Protein AF-A0A9E4KNY8-F1 (afdb_monomer_lite)

Radius of gyration: 31.66 Å; chains: 1; bounding box: 71×68×97 Å

pLDDT: mean 75.18, std 31.42, range [22.11, 98.94]

Foldseek 3Di:
DDFDPVVLVVLLVVLQVLQQDPVRAHQFAFLDVSLLVSVVVLVVLLVVLVFDWAFAQLLKIKTKDAAPDPPAQAEEWAFASHAARRHHSFARVVRLSVLSRVSNVCVVVVHHHNHMYIRIHFTQQVCRFWDDHRLRVCVQVVNDDSVVQQQTAGPVGDGSSVSCVVSVRSGHDDDHPVSHPYYDGDGDPVDCVCVVVVHPDDDDPDDDDDDDDDDDQDWDDDDPPPQDPVRGRDSVVVVVVVVVPPVVVVVPPPDPDDDDPDPDPDPPDDDDDDDDDDDDDDDDDDDDDDDDDDDDDDDDDDDDDDDDDDDDDDDDDPPPPPPPPPDDDDDDDDDDDDDDDDDDDDDDDDDDDDDD

Structure (mmCIF, N/CA/C/O backbone):
data_AF-A0A9E4KNY8-F1
#
_entry.id   AF-A0A9E4KNY8-F1
#
loop_
_atom_site.group_PDB
_atom_site.id
_atom_site.type_symbol
_atom_site.label_atom_id
_atom_site.label_alt_id
_atom_site.label_comp_id
_atom_site.label_asym_id
_atom_site.label_entity_id
_atom_site.label_seq_id
_atom_site.pdbx_PDB_ins_code
_atom_site.Cartn_x
_atom_site.Cartn_y
_atom_site.Cartn_z
_atom_site.occupancy
_atom_site.B_iso_or_equiv
_atom_site.auth_seq_id
_atom_site.auth_comp_id
_atom_site.auth_asym_id
_atom_site.auth_atom_id
_atom_site.pdbx_PDB_model_num
ATOM 1 N N . MET A 1 1 ? -8.688 10.749 23.688 1.00 86.19 1 MET A N 1
ATOM 2 C CA . MET A 1 1 ? -8.253 9.388 23.295 1.00 86.19 1 MET A CA 1
ATOM 3 C C . MET A 1 1 ? -6.900 9.491 22.598 1.00 86.19 1 MET A C 1
ATOM 5 O O . MET A 1 1 ? -6.717 10.451 21.862 1.00 86.19 1 MET A O 1
ATOM 9 N N . LYS A 1 2 ? -5.950 8.586 22.867 1.00 95.25 2 LYS A N 1
ATOM 10 C CA . LYS A 1 2 ? -4.606 8.562 22.253 1.00 95.25 2 LYS A CA 1
ATOM 11 C C . LYS A 1 2 ? -4.248 7.125 21.866 1.00 95.25 2 LYS A C 1
ATOM 13 O O . LYS A 1 2 ? -4.678 6.213 22.568 1.00 95.25 2 LYS A O 1
ATOM 18 N N . ILE A 1 3 ? -3.480 6.945 20.797 1.00 97.75 3 ILE A N 1
ATOM 19 C CA . ILE A 1 3 ? -2.989 5.621 20.385 1.00 97.75 3 ILE A CA 1
ATOM 20 C C . ILE A 1 3 ? -1.938 5.065 21.352 1.00 97.75 3 ILE A C 1
ATOM 22 O O . ILE A 1 3 ? -1.349 5.835 22.118 1.00 97.75 3 ILE A O 1
ATOM 26 N N . ASP A 1 4 ? -1.672 3.760 21.280 1.00 98.50 4 ASP A N 1
ATOM 27 C CA . ASP A 1 4 ? -0.450 3.175 21.831 1.00 98.50 4 ASP A CA 1
ATOM 28 C C . ASP A 1 4 ? 0.683 3.289 20.796 1.00 98.50 4 ASP A C 1
ATOM 30 O O . ASP A 1 4 ? 0.760 2.547 19.814 1.00 98.50 4 ASP A O 1
ATOM 34 N N . GLY A 1 5 ? 1.562 4.273 21.002 1.00 98.38 5 GLY A N 1
ATOM 35 C CA . GLY A 1 5 ? 2.676 4.534 20.091 1.00 98.38 5 GLY A CA 1
ATOM 36 C C . GLY A 1 5 ? 3.743 3.438 20.092 1.00 98.38 5 GLY A C 1
ATOM 37 O O . GLY A 1 5 ? 4.359 3.205 19.053 1.00 98.38 5 GLY A O 1
ATOM 38 N N . ALA A 1 6 ? 3.946 2.747 21.218 1.00 98.69 6 ALA A N 1
ATOM 39 C CA . ALA A 1 6 ? 4.933 1.675 21.314 1.00 98.69 6 ALA A CA 1
ATOM 40 C C . ALA A 1 6 ? 4.454 0.445 20.537 1.00 98.69 6 ALA A C 1
ATOM 42 O O . ALA A 1 6 ? 5.183 -0.073 19.695 1.00 98.69 6 ALA A O 1
ATOM 43 N N . ARG A 1 7 ? 3.183 0.058 20.707 1.00 98.75 7 ARG A N 1
ATOM 44 C CA . ARG A 1 7 ? 2.583 -1.058 19.960 1.00 98.75 7 ARG A CA 1
ATOM 45 C C . ARG A 1 7 ? 2.577 -0.824 18.448 1.00 98.75 7 ARG A C 1
ATOM 47 O O . ARG A 1 7 ? 2.833 -1.758 17.679 1.00 98.75 7 ARG A O 1
ATOM 54 N N . LEU A 1 8 ? 2.302 0.406 18.006 1.00 98.88 8 LEU A N 1
ATOM 55 C CA . LEU A 1 8 ? 2.395 0.770 16.590 1.00 98.88 8 LEU A CA 1
ATOM 56 C C . LEU A 1 8 ? 3.830 0.648 16.075 1.00 98.88 8 LEU A C 1
ATOM 58 O O . LEU A 1 8 ? 4.055 0.047 15.024 1.00 98.88 8 LEU A O 1
ATOM 62 N N . TRP A 1 9 ? 4.795 1.189 16.819 1.00 98.81 9 TRP A N 1
ATOM 63 C CA . TRP A 1 9 ? 6.208 1.106 16.465 1.00 98.81 9 TRP A CA 1
ATOM 64 C C . TRP A 1 9 ? 6.682 -0.346 16.353 1.00 98.81 9 TRP A C 1
ATOM 66 O O . TRP A 1 9 ? 7.260 -0.727 15.336 1.00 98.81 9 TRP A O 1
ATOM 76 N N . ASP A 1 10 ? 6.359 -1.186 17.332 1.00 98.81 10 ASP A N 1
ATOM 77 C CA . ASP A 1 10 ? 6.729 -2.601 17.324 1.00 98.81 10 ASP A CA 1
ATOM 78 C C . ASP A 1 10 ? 6.098 -3.346 16.143 1.00 98.81 10 ASP A C 1
ATOM 80 O O . ASP A 1 10 ? 6.768 -4.137 15.474 1.00 98.81 10 ASP A O 1
ATOM 84 N N . SER A 1 11 ? 4.836 -3.039 15.821 1.00 98.81 11 SER A N 1
ATOM 85 C CA . SER A 1 11 ? 4.155 -3.595 14.644 1.00 98.81 11 SER A CA 1
ATOM 86 C C . SER A 1 11 ? 4.870 -3.195 13.345 1.00 98.81 11 SER A C 1
ATOM 88 O O . SER A 1 11 ? 5.072 -4.041 12.473 1.00 98.81 11 SER A O 1
ATOM 90 N N . LEU A 1 12 ? 5.308 -1.934 13.221 1.00 98.81 12 LEU A N 1
ATOM 91 C CA . LEU A 1 12 ? 6.068 -1.443 12.063 1.00 98.81 12 LEU A CA 1
ATOM 92 C C . LEU A 1 12 ? 7.414 -2.148 11.926 1.00 98.81 12 LEU A C 1
ATOM 94 O O . LEU A 1 12 ? 7.759 -2.617 10.842 1.00 98.81 12 LEU A O 1
ATOM 98 N N . ILE A 1 13 ? 8.169 -2.260 13.019 1.00 98.62 13 ILE A N 1
ATOM 99 C CA . ILE A 1 13 ? 9.475 -2.920 13.000 1.00 98.62 13 ILE A CA 1
ATOM 100 C C . ILE A 1 13 ? 9.327 -4.412 12.695 1.00 98.62 13 ILE A C 1
ATOM 102 O O . ILE A 1 13 ? 10.104 -4.945 11.903 1.00 98.62 13 ILE A O 1
ATOM 106 N N . ARG A 1 14 ? 8.307 -5.080 13.245 1.00 98.69 14 ARG A N 1
ATOM 107 C CA . ARG A 1 14 ? 8.019 -6.484 12.938 1.00 98.69 14 ARG A CA 1
ATOM 108 C C . ARG A 1 14 ? 7.630 -6.676 11.474 1.00 98.69 14 ARG A C 1
ATOM 110 O O . ARG A 1 14 ? 8.152 -7.580 10.830 1.00 98.69 14 ARG A O 1
ATOM 117 N N . MET A 1 15 ? 6.786 -5.805 10.926 1.00 98.81 15 MET A N 1
ATOM 118 C CA . MET A 1 15 ? 6.427 -5.825 9.505 1.00 98.81 15 MET A CA 1
ATOM 119 C C . MET A 1 15 ? 7.639 -5.557 8.598 1.00 98.81 15 MET A C 1
ATOM 121 O O . MET A 1 15 ? 7.773 -6.160 7.535 1.00 98.81 15 MET A O 1
ATOM 125 N N . ALA A 1 16 ? 8.559 -4.685 9.016 1.00 98.44 16 ALA A N 1
ATOM 126 C CA . ALA A 1 16 ? 9.768 -4.358 8.261 1.00 98.44 16 ALA A CA 1
ATOM 127 C C . ALA A 1 16 ? 10.794 -5.505 8.195 1.00 98.44 16 ALA A C 1
ATOM 129 O O . ALA A 1 16 ? 11.690 -5.466 7.354 1.00 98.44 16 ALA A O 1
ATOM 130 N N . GLN A 1 17 ? 10.682 -6.529 9.050 1.00 98.56 17 GLN A N 1
ATOM 131 C CA . GLN A 1 17 ? 11.533 -7.723 8.964 1.00 98.56 17 GLN A CA 1
ATOM 132 C C . GLN A 1 17 ? 11.231 -8.550 7.705 1.00 98.56 17 GLN A C 1
ATOM 134 O O . GLN A 1 17 ? 12.127 -9.200 7.166 1.00 98.56 17 GLN A O 1
ATOM 139 N N . LEU A 1 18 ? 9.996 -8.486 7.202 1.00 98.31 18 LEU A N 1
ATOM 140 C CA . LEU A 1 18 ? 9.561 -9.196 6.002 1.00 98.31 18 LEU A CA 1
ATOM 141 C C . LEU A 1 18 ? 10.046 -8.453 4.756 1.00 98.31 18 LEU A C 1
ATOM 143 O O . LEU A 1 18 ? 9.435 -7.477 4.317 1.00 98.31 18 LEU A O 1
ATOM 147 N N . GLY A 1 19 ? 11.172 -8.912 4.211 1.00 97.75 19 GLY A N 1
ATOM 148 C CA . GLY A 1 19 ? 11.883 -8.261 3.109 1.00 97.75 19 GLY A CA 1
ATOM 149 C C . GLY A 1 19 ? 12.992 -7.313 3.559 1.00 97.75 19 GLY A C 1
ATOM 150 O O . GLY A 1 19 ? 13.429 -6.485 2.764 1.00 97.75 19 GLY A O 1
ATOM 151 N N . ALA A 1 20 ? 13.460 -7.412 4.808 1.00 98.00 20 ALA A N 1
ATOM 152 C CA . ALA A 1 20 ? 14.582 -6.613 5.290 1.00 98.00 20 ALA A CA 1
ATOM 153 C C . ALA A 1 20 ? 15.826 -6.765 4.394 1.00 98.00 20 ALA A C 1
ATOM 155 O O . ALA A 1 20 ? 16.212 -7.864 3.997 1.00 98.00 20 ALA A O 1
ATOM 156 N N . THR A 1 21 ? 16.474 -5.641 4.104 1.00 97.56 21 THR A N 1
ATOM 157 C CA . THR A 1 21 ? 17.703 -5.577 3.300 1.00 97.56 21 THR A CA 1
ATOM 158 C C . THR A 1 21 ? 18.911 -5.251 4.175 1.00 97.56 21 THR A C 1
ATOM 160 O O . THR A 1 21 ? 18.775 -4.631 5.231 1.00 97.56 21 THR A O 1
ATOM 163 N N . GLU A 1 22 ? 20.120 -5.577 3.709 1.00 95.31 22 GLU A N 1
ATOM 164 C CA . GLU A 1 22 ? 21.379 -5.274 4.418 1.00 95.31 22 GLU A CA 1
ATOM 165 C C . GLU A 1 22 ? 21.563 -3.778 4.724 1.00 95.31 22 GLU A C 1
ATOM 167 O O . GLU A 1 22 ? 22.201 -3.409 5.705 1.00 95.31 22 GLU A O 1
ATOM 172 N N . ARG A 1 23 ? 20.975 -2.896 3.904 1.00 94.31 23 ARG A N 1
ATOM 173 C CA . ARG A 1 23 ? 21.027 -1.436 4.089 1.00 94.31 23 ARG A CA 1
ATOM 174 C C . ARG A 1 23 ? 19.944 -0.903 5.033 1.00 94.31 23 ARG A C 1
ATOM 176 O O . ARG A 1 23 ? 19.773 0.306 5.145 1.00 94.31 23 ARG A O 1
ATOM 183 N N . GLY A 1 24 ? 19.189 -1.786 5.686 1.00 94.38 24 GLY A N 1
ATOM 184 C CA . GLY A 1 24 ? 18.133 -1.422 6.627 1.00 94.38 24 GLY A CA 1
ATOM 185 C C . GLY A 1 24 ? 16.828 -0.940 5.981 1.00 94.38 24 GLY A C 1
ATOM 186 O O . GLY A 1 24 ? 15.984 -0.395 6.696 1.00 94.38 24 GLY A O 1
ATOM 187 N N . GLY A 1 25 ? 16.659 -1.118 4.668 1.00 97.25 25 GLY A N 1
ATOM 188 C CA . GLY A 1 25 ? 15.393 -0.914 3.950 1.00 97.25 25 GLY A CA 1
ATOM 189 C C . GLY A 1 25 ? 14.574 -2.200 3.827 1.00 97.25 25 GLY A C 1
ATOM 190 O O . GLY A 1 25 ? 14.932 -3.218 4.426 1.00 97.25 25 GLY A O 1
ATOM 191 N N . VAL A 1 26 ? 13.527 -2.163 3.006 1.00 98.56 26 VAL A N 1
ATOM 192 C CA . VAL A 1 26 ? 12.623 -3.286 2.731 1.00 98.56 26 VAL A CA 1
ATOM 193 C C . VAL A 1 26 ? 12.484 -3.483 1.217 1.00 98.56 26 VAL A C 1
ATOM 195 O O . VAL A 1 26 ? 12.248 -2.531 0.479 1.00 98.56 26 VAL A O 1
ATOM 198 N N . ASN A 1 27 ? 12.639 -4.724 0.758 1.00 98.38 27 ASN A N 1
ATOM 199 C CA . ASN A 1 27 ? 12.333 -5.173 -0.596 1.00 98.38 27 ASN A CA 1
ATOM 200 C C . ASN A 1 27 ? 11.245 -6.244 -0.513 1.00 98.38 27 ASN A C 1
ATOM 202 O O . ASN A 1 27 ? 11.523 -7.437 -0.381 1.00 98.38 27 ASN A O 1
ATOM 206 N N . ARG A 1 28 ? 9.998 -5.788 -0.561 1.00 98.50 28 ARG A N 1
ATOM 207 C CA . ARG A 1 28 ? 8.800 -6.618 -0.515 1.00 98.50 28 ARG A CA 1
ATOM 208 C C . ARG A 1 28 ? 7.877 -6.218 -1.658 1.00 98.50 28 ARG A C 1
ATOM 210 O O . ARG A 1 28 ? 6.814 -5.636 -1.469 1.00 98.50 28 ARG A O 1
ATOM 217 N N . GLN A 1 29 ? 8.326 -6.500 -2.874 1.00 98.50 29 GLN A N 1
ATOM 218 C CA . GLN A 1 29 ? 7.549 -6.212 -4.076 1.00 98.50 29 GLN A CA 1
ATOM 219 C C . GLN A 1 29 ? 6.230 -6.983 -4.070 1.00 98.50 29 GLN A C 1
ATOM 221 O O . GLN A 1 29 ? 6.161 -8.115 -3.579 1.00 98.50 29 GLN A O 1
ATOM 226 N N . THR A 1 30 ? 5.205 -6.380 -4.667 1.00 98.69 30 THR A N 1
ATOM 227 C CA . THR A 1 30 ? 3.853 -6.939 -4.689 1.00 98.69 30 THR A CA 1
ATOM 228 C C . THR A 1 30 ? 3.821 -8.392 -5.184 1.00 98.69 30 THR A C 1
ATOM 230 O O . THR A 1 30 ? 4.563 -8.794 -6.091 1.00 98.69 30 THR A O 1
ATOM 233 N N . LEU A 1 31 ? 2.950 -9.196 -4.582 1.00 98.69 31 LEU A N 1
ATOM 234 C CA . LEU A 1 31 ? 2.648 -10.585 -4.936 1.00 98.69 31 LEU A CA 1
ATOM 235 C C . LEU A 1 31 ? 3.848 -11.550 -4.908 1.00 98.69 31 LEU A C 1
ATOM 237 O O . LEU A 1 31 ? 3.818 -12.635 -5.498 1.00 98.69 31 LEU A O 1
ATOM 241 N N . THR A 1 32 ? 4.946 -11.153 -4.269 1.00 98.75 32 THR A N 1
ATOM 242 C CA . THR A 1 32 ? 6.028 -12.074 -3.904 1.00 98.75 32 THR A CA 1
ATOM 243 C C . THR A 1 32 ? 5.624 -12.878 -2.667 1.00 98.75 32 THR A C 1
ATOM 245 O O . THR A 1 32 ? 4.636 -12.561 -2.006 1.00 98.75 32 THR A O 1
ATOM 248 N N . ASP A 1 33 ? 6.388 -13.914 -2.322 1.00 98.81 33 ASP A N 1
ATOM 249 C CA . ASP A 1 33 ? 6.136 -14.668 -1.084 1.00 98.81 33 ASP A CA 1
ATOM 250 C C . ASP A 1 33 ? 6.327 -13.800 0.168 1.00 98.81 33 ASP A C 1
ATOM 252 O O . ASP A 1 33 ? 5.581 -13.937 1.128 1.00 98.81 33 ASP A O 1
ATOM 256 N N . LEU A 1 34 ? 7.229 -12.816 0.117 1.00 98.69 34 LEU A N 1
ATOM 257 C CA . LEU A 1 34 ? 7.392 -11.839 1.195 1.00 98.69 34 LEU A CA 1
ATOM 258 C C . LEU A 1 34 ? 6.169 -10.919 1.338 1.00 98.69 34 LEU A C 1
ATOM 260 O O . LEU A 1 34 ? 5.787 -10.589 2.458 1.00 98.69 34 LEU A O 1
ATOM 264 N N . ASP A 1 35 ? 5.545 -10.501 0.228 1.00 98.88 35 ASP A N 1
ATOM 265 C CA . ASP A 1 35 ? 4.279 -9.749 0.274 1.00 98.88 35 ASP A CA 1
ATOM 266 C C . ASP A 1 35 ? 3.158 -10.620 0.853 1.00 98.88 35 ASP A C 1
ATOM 268 O O . ASP A 1 35 ? 2.425 -10.183 1.737 1.00 98.88 35 ASP A O 1
ATOM 272 N N . ARG A 1 36 ? 3.080 -11.892 0.445 1.00 98.88 36 ARG A N 1
ATOM 273 C CA . ARG A 1 36 ? 2.150 -12.858 1.041 1.00 98.88 36 ARG A CA 1
ATOM 274 C C . ARG A 1 36 ? 2.332 -12.960 2.559 1.00 98.88 36 ARG A C 1
ATOM 276 O O . ARG A 1 36 ? 1.357 -12.801 3.283 1.00 98.88 36 ARG A O 1
ATOM 283 N N . GLU A 1 37 ? 3.554 -13.174 3.042 1.00 98.88 37 GLU A N 1
ATOM 284 C CA . GLU A 1 37 ? 3.841 -13.270 4.480 1.00 98.88 37 GLU A CA 1
ATOM 285 C C . GLU A 1 37 ? 3.429 -11.999 5.240 1.00 98.88 37 GLU A C 1
ATOM 287 O O . GLU A 1 37 ? 2.874 -12.079 6.338 1.00 98.88 37 GLU A O 1
ATOM 292 N N . ALA A 1 38 ? 3.643 -10.817 4.652 1.00 98.88 38 ALA A N 1
ATOM 293 C CA . ALA A 1 38 ? 3.225 -9.547 5.246 1.00 98.88 38 ALA A CA 1
ATOM 294 C C . ALA A 1 38 ? 1.704 -9.399 5.307 1.00 98.88 38 ALA A C 1
ATOM 296 O O . ALA A 1 38 ? 1.161 -8.941 6.315 1.00 98.88 38 ALA A O 1
ATOM 297 N N . ARG A 1 39 ? 1.002 -9.816 4.254 1.00 98.94 39 ARG A N 1
ATOM 298 C CA . ARG A 1 39 ? -0.462 -9.830 4.218 1.00 98.94 39 ARG A CA 1
ATOM 299 C C . ARG A 1 39 ? -1.043 -10.826 5.216 1.00 98.94 39 ARG A C 1
ATOM 301 O O . ARG A 1 39 ? -2.023 -10.494 5.881 1.00 98.94 39 ARG A O 1
ATOM 308 N N . ASP A 1 40 ? -0.444 -12.009 5.342 1.00 98.94 40 ASP A N 1
ATOM 309 C CA . ASP A 1 40 ? -0.848 -13.043 6.298 1.00 98.94 40 ASP A CA 1
ATOM 310 C C . ASP A 1 40 ? -0.688 -12.524 7.737 1.00 98.94 40 ASP A C 1
ATOM 312 O O . ASP A 1 40 ? -1.617 -12.627 8.543 1.00 98.94 40 ASP A O 1
ATOM 316 N N . LEU A 1 41 ? 0.445 -11.876 8.036 1.00 98.94 41 LEU A N 1
ATOM 317 C CA . LEU A 1 41 ? 0.714 -11.242 9.330 1.00 98.94 41 LEU A CA 1
ATOM 318 C C . LEU A 1 41 ? -0.260 -10.095 9.636 1.00 98.94 41 LEU A C 1
ATOM 320 O O . LEU A 1 41 ? -0.790 -9.991 10.740 1.00 98.94 41 LEU A O 1
ATOM 324 N N . PHE A 1 42 ? -0.533 -9.231 8.658 1.00 98.94 42 PHE A N 1
ATOM 325 C CA . PHE A 1 42 ? -1.517 -8.163 8.820 1.00 98.94 42 PHE A CA 1
ATOM 326 C C . PHE A 1 42 ? -2.918 -8.728 9.101 1.00 98.94 42 PHE A C 1
ATOM 328 O O . PHE A 1 42 ? -3.591 -8.294 10.038 1.00 98.94 42 PHE A O 1
ATOM 335 N N . ILE A 1 43 ? -3.344 -9.740 8.338 1.00 98.94 43 ILE A N 1
ATOM 336 C CA . ILE A 1 43 ? -4.632 -10.414 8.532 1.00 98.94 43 ILE A CA 1
ATOM 337 C C . ILE A 1 43 ? -4.721 -11.058 9.917 1.00 98.94 43 ILE A C 1
ATOM 339 O O . ILE A 1 43 ? -5.782 -10.967 10.543 1.00 98.94 43 ILE A O 1
ATOM 343 N N . SER A 1 44 ? -3.651 -11.693 10.408 1.00 98.88 44 SER A N 1
ATOM 344 C CA . SER A 1 44 ? -3.655 -12.302 11.743 1.00 98.88 44 SER A CA 1
ATOM 345 C C . SER A 1 44 ? -3.886 -11.243 12.818 1.00 98.88 44 SER A C 1
ATOM 347 O O . SER A 1 44 ? -4.812 -11.378 13.616 1.00 98.88 44 SER A O 1
ATOM 349 N N . TRP A 1 45 ? -3.162 -10.124 12.757 1.00 98.94 45 TRP A N 1
ATOM 350 C CA . TRP A 1 45 ? -3.335 -9.010 13.686 1.00 98.94 45 TRP A CA 1
ATOM 351 C C . TRP A 1 45 ? -4.719 -8.363 13.621 1.00 98.94 45 TRP A C 1
ATOM 353 O O . TRP A 1 45 ? -5.276 -7.977 14.651 1.00 98.94 45 TRP A O 1
ATOM 363 N N . CYS A 1 46 ? -5.299 -8.239 12.428 1.00 98.88 46 CYS A N 1
ATOM 364 C CA . CYS A 1 46 ? -6.661 -7.743 12.275 1.00 98.88 46 CYS A CA 1
ATOM 365 C C . CYS A 1 46 ? -7.689 -8.699 12.891 1.00 98.88 46 CYS A C 1
ATOM 367 O O . CYS A 1 46 ? -8.618 -8.242 13.556 1.00 98.88 46 CYS A O 1
ATOM 369 N N . ARG A 1 47 ? -7.533 -10.015 12.700 1.00 98.81 47 ARG A N 1
ATOM 370 C CA . ARG A 1 47 ? -8.416 -11.027 13.305 1.00 98.81 47 ARG A CA 1
ATOM 371 C C . ARG A 1 47 ? -8.302 -11.042 14.827 1.00 98.81 47 ARG A C 1
ATOM 373 O O . ARG A 1 47 ? -9.327 -11.094 15.497 1.00 98.81 47 ARG A O 1
ATOM 380 N N . GLU A 1 48 ? -7.088 -10.933 15.362 1.00 98.69 48 GLU A N 1
ATOM 381 C CA . GLU A 1 48 ? -6.838 -10.773 16.802 1.00 98.69 48 GLU A CA 1
ATOM 382 C C . GLU A 1 48 ? -7.536 -9.525 17.362 1.00 98.69 48 GLU A C 1
ATOM 384 O O . GLU A 1 48 ? -8.091 -9.560 18.455 1.00 98.69 48 GLU A O 1
ATOM 389 N N . ALA A 1 49 ? -7.588 -8.439 16.584 1.00 98.56 49 ALA A N 1
ATOM 390 C CA . ALA A 1 49 ? -8.330 -7.226 16.925 1.00 98.56 49 ALA A CA 1
ATOM 391 C C . ALA A 1 49 ? -9.854 -7.327 16.672 1.00 98.56 49 ALA A C 1
ATOM 393 O O . ALA A 1 49 ? -10.563 -6.321 16.750 1.00 98.56 49 ALA A O 1
ATOM 394 N N . GLY A 1 50 ? -10.378 -8.515 16.354 1.00 98.19 50 GLY A N 1
ATOM 395 C CA . GLY A 1 50 ? -11.807 -8.759 16.150 1.00 98.19 50 GLY A CA 1
ATOM 396 C C . GLY A 1 50 ? -12.360 -8.281 14.803 1.00 98.19 50 GLY A C 1
ATOM 397 O O . GLY A 1 50 ? -13.579 -8.194 14.640 1.00 98.19 50 GLY A O 1
ATOM 398 N N . CYS A 1 51 ? -11.507 -7.962 13.825 1.00 98.44 51 CYS A N 1
ATOM 399 C CA . CYS A 1 51 ? -11.964 -7.558 12.498 1.00 98.44 51 CYS A CA 1
ATOM 400 C C . CYS A 1 51 ? -12.434 -8.751 11.657 1.00 98.44 51 CYS A C 1
ATOM 402 O O . CYS A 1 51 ? -11.811 -9.815 11.627 1.00 98.44 51 CYS A O 1
ATOM 404 N N . ARG A 1 52 ? -13.486 -8.527 10.864 1.00 97.75 52 ARG A N 1
ATOM 405 C CA . ARG A 1 52 ? -13.868 -9.410 9.755 1.00 97.75 52 ARG A CA 1
ATOM 406 C C . ARG A 1 52 ? -13.050 -9.064 8.518 1.00 97.75 52 ARG A C 1
ATOM 408 O O . ARG A 1 52 ? -12.955 -7.895 8.160 1.00 97.75 52 ARG A O 1
ATOM 415 N N . ILE A 1 53 ? -12.495 -10.072 7.856 1.00 98.62 53 ILE A N 1
ATOM 416 C CA . ILE A 1 53 ? -11.636 -9.885 6.683 1.00 98.62 53 ILE A CA 1
ATOM 417 C C . ILE A 1 53 ? -12.436 -10.144 5.411 1.00 98.62 53 ILE A C 1
ATOM 419 O O . ILE A 1 53 ? -13.138 -11.151 5.334 1.00 98.62 53 ILE A O 1
ATOM 423 N N . ARG A 1 54 ? -12.297 -9.250 4.432 1.00 98.25 54 ARG A N 1
ATOM 424 C CA . ARG A 1 54 ? -12.733 -9.433 3.045 1.00 98.25 54 ARG A CA 1
ATOM 425 C C . ARG A 1 54 ? -11.544 -9.239 2.114 1.00 98.25 54 ARG A C 1
ATOM 427 O O . ARG A 1 54 ? -10.702 -8.381 2.382 1.00 98.25 54 ARG A O 1
ATOM 434 N N . ILE A 1 55 ? -11.482 -10.014 1.039 1.00 98.75 55 ILE A N 1
ATOM 435 C CA . ILE A 1 55 ? -10.460 -9.885 -0.001 1.00 98.75 55 ILE A CA 1
ATOM 436 C C . ILE A 1 55 ? -11.160 -9.815 -1.353 1.00 98.75 55 ILE A C 1
ATOM 438 O O . ILE A 1 55 ? -11.927 -10.712 -1.713 1.00 98.75 55 ILE A O 1
ATOM 442 N N . ASP A 1 56 ? -10.906 -8.743 -2.098 1.00 98.06 56 ASP A N 1
ATOM 443 C CA . ASP A 1 56 ? -11.514 -8.553 -3.415 1.00 98.06 56 ASP A CA 1
ATOM 444 C C . ASP A 1 56 ? -10.751 -9.304 -4.532 1.00 98.06 56 ASP A C 1
ATOM 446 O O . ASP A 1 56 ? -9.662 -9.844 -4.300 1.00 98.06 56 ASP A O 1
ATOM 450 N N . PRO A 1 57 ? -11.279 -9.350 -5.771 1.00 97.56 57 PRO A N 1
ATOM 451 C CA . PRO A 1 57 ? -10.616 -10.032 -6.885 1.00 97.56 57 PRO A CA 1
ATOM 452 C C . PRO A 1 57 ? -9.264 -9.443 -7.314 1.00 97.56 57 PRO A C 1
ATOM 454 O O . PRO A 1 57 ? -8.548 -10.094 -8.077 1.00 97.56 57 PRO A O 1
ATOM 457 N N . THR A 1 58 ? -8.916 -8.237 -6.853 1.00 97.62 58 THR A N 1
ATOM 458 C CA . THR A 1 58 ? -7.620 -7.576 -7.099 1.00 97.62 58 THR A CA 1
ATOM 459 C C . THR A 1 58 ? -6.646 -7.798 -5.934 1.00 97.62 58 THR A C 1
ATOM 461 O O . THR A 1 58 ? -5.519 -7.310 -5.962 1.00 97.62 58 THR A O 1
ATOM 464 N N . GLY A 1 59 ? -7.060 -8.552 -4.911 1.00 98.50 59 GLY A N 1
ATOM 465 C CA . GLY A 1 59 ? -6.268 -8.867 -3.729 1.00 98.50 59 GLY A CA 1
ATOM 466 C C . GLY A 1 59 ? -6.196 -7.755 -2.697 1.00 98.50 59 GLY A C 1
ATOM 467 O O . GLY A 1 59 ? -5.369 -7.836 -1.788 1.00 98.50 59 GLY A O 1
ATOM 468 N N . ASN A 1 60 ? -7.024 -6.714 -2.807 1.00 98.88 60 ASN A N 1
ATOM 469 C CA . ASN A 1 60 ? -7.127 -5.712 -1.752 1.00 98.88 60 ASN A CA 1
ATOM 470 C C . ASN A 1 60 ? -7.710 -6.361 -0.494 1.00 98.88 60 ASN A C 1
ATOM 472 O O . ASN A 1 60 ? -8.665 -7.135 -0.576 1.00 98.88 60 ASN A O 1
ATOM 476 N N . ILE A 1 61 ? -7.140 -6.039 0.664 1.00 98.88 61 ILE A N 1
ATOM 477 C CA . ILE A 1 61 ? -7.556 -6.606 1.951 1.00 98.88 61 ILE A CA 1
ATOM 478 C C . ILE A 1 61 ? -8.342 -5.546 2.706 1.00 98.88 61 ILE A C 1
ATOM 480 O O . ILE A 1 61 ? -7.830 -4.453 2.925 1.00 98.88 61 ILE A O 1
ATOM 484 N N . PHE A 1 62 ? -9.545 -5.892 3.156 1.00 98.75 62 PHE A N 1
ATOM 485 C CA . PHE A 1 62 ? -10.409 -5.030 3.958 1.00 98.75 62 PHE A CA 1
ATOM 486 C C . PHE A 1 62 ? -10.662 -5.686 5.316 1.00 98.75 62 PHE A C 1
ATOM 488 O O . PHE A 1 62 ? -11.307 -6.733 5.404 1.00 98.75 62 PHE A O 1
ATOM 495 N N . ALA A 1 63 ? -10.170 -5.070 6.387 1.00 98.62 63 ALA A N 1
ATOM 496 C CA . ALA A 1 63 ? -10.370 -5.515 7.760 1.00 98.62 63 ALA A CA 1
ATOM 497 C C . ALA A 1 63 ? -11.426 -4.646 8.455 1.00 98.62 63 ALA A C 1
ATOM 499 O O . ALA A 1 63 ? -11.144 -3.530 8.892 1.00 98.62 63 ALA A O 1
ATOM 500 N N . ARG A 1 64 ? -12.654 -5.163 8.560 1.00 97.69 64 ARG A N 1
ATOM 501 C CA . ARG A 1 64 ? -13.817 -4.448 9.095 1.00 97.69 64 ARG A CA 1
ATOM 502 C C . ARG A 1 64 ? -13.992 -4.652 10.589 1.00 97.69 64 ARG A C 1
ATOM 504 O O . ARG A 1 64 ? -14.312 -5.754 11.036 1.00 97.69 64 ARG A O 1
ATOM 511 N N . ARG A 1 65 ? -13.914 -3.552 11.335 1.00 97.56 65 ARG A N 1
ATOM 512 C CA . ARG A 1 65 ? -14.424 -3.426 12.700 1.00 97.56 65 ARG A CA 1
ATOM 513 C C . ARG A 1 65 ? -15.899 -2.994 12.647 1.00 97.56 65 ARG A C 1
ATOM 515 O O . ARG A 1 65 ? -16.201 -1.976 12.015 1.00 97.56 65 ARG A O 1
ATOM 522 N N . PRO A 1 66 ? -16.833 -3.726 13.277 1.00 95.50 66 PRO A N 1
ATOM 523 C CA . PRO A 1 66 ? -18.243 -3.346 13.272 1.00 95.50 66 PRO A CA 1
ATOM 524 C C . PRO A 1 66 ? -18.477 -2.013 14.001 1.00 95.50 66 PRO A C 1
ATOM 526 O O . PRO A 1 66 ? -17.774 -1.673 14.950 1.00 95.50 66 PRO A O 1
ATOM 529 N N . GLY A 1 67 ? -19.480 -1.265 13.539 1.00 94.19 67 GLY A N 1
ATOM 530 C CA . GLY A 1 67 ? -20.038 -0.111 14.248 1.00 94.19 67 GLY A CA 1
ATOM 531 C C . GLY A 1 67 ? -21.399 -0.448 14.857 1.00 94.19 67 GLY A C 1
ATOM 532 O O . GLY A 1 67 ? -21.934 -1.533 14.623 1.00 94.19 67 GLY A O 1
ATOM 533 N N . ARG A 1 68 ? -21.977 0.498 15.601 1.00 93.31 68 ARG A N 1
ATOM 534 C CA . ARG A 1 68 ? -23.303 0.378 16.222 1.00 93.31 68 ARG A CA 1
ATOM 535 C C . ARG A 1 68 ? -24.409 0.201 15.186 1.00 93.31 68 ARG A C 1
ATOM 537 O O . ARG A 1 68 ? -25.331 -0.581 15.396 1.00 93.31 68 ARG A O 1
ATOM 544 N N . LEU A 1 69 ? -24.321 0.926 14.072 1.00 81.94 69 LEU A N 1
ATOM 545 C CA . LEU A 1 69 ? -25.328 0.885 13.023 1.00 81.94 69 LEU A CA 1
ATOM 546 C C . LEU A 1 69 ? -24.940 -0.158 11.960 1.00 81.94 69 LEU A C 1
ATOM 548 O O . LEU A 1 69 ? -24.015 0.040 11.163 1.00 81.94 69 LEU A O 1
ATOM 552 N N . GLY A 1 70 ? -25.650 -1.288 11.945 1.00 73.50 70 GLY A N 1
ATOM 553 C CA . GLY A 1 70 ? -25.453 -2.354 10.959 1.00 73.50 70 GLY A CA 1
ATOM 554 C C . GLY A 1 70 ? -25.766 -1.895 9.529 1.00 73.50 70 GLY A C 1
ATOM 555 O O . GLY A 1 70 ? -26.717 -1.158 9.302 1.00 73.50 70 GLY A O 1
ATOM 556 N N . GLY A 1 71 ? -24.960 -2.318 8.550 1.00 72.19 71 GLY A N 1
ATOM 557 C CA . GLY A 1 71 ? -25.206 -2.039 7.125 1.00 72.19 71 GLY A CA 1
ATOM 558 C C . GLY A 1 71 ? -24.842 -0.628 6.638 1.00 72.19 71 GLY A C 1
ATOM 559 O O . GLY A 1 71 ? -25.014 -0.332 5.459 1.00 72.19 71 GLY A O 1
ATOM 560 N N . HIS A 1 72 ? -24.305 0.245 7.496 1.00 81.88 72 HIS A N 1
ATOM 561 C CA . HIS A 1 72 ? -23.891 1.588 7.082 1.00 81.88 72 HIS A CA 1
ATOM 562 C C . HIS A 1 72 ? -22.549 1.605 6.343 1.00 81.88 72 HIS A C 1
ATOM 564 O O . HIS A 1 72 ? -21.671 0.767 6.574 1.00 81.88 72 HIS A O 1
ATOM 570 N N . ARG A 1 73 ? -22.381 2.638 5.502 1.00 94.31 73 ARG A N 1
ATOM 571 C CA . ARG A 1 73 ? -21.113 2.969 4.840 1.00 94.31 73 ARG A CA 1
ATOM 572 C C . ARG A 1 73 ? -19.981 3.141 5.858 1.00 94.31 73 ARG A C 1
ATOM 574 O O . ARG A 1 73 ? -20.172 3.851 6.856 1.00 94.31 73 ARG A O 1
ATOM 581 N N . ALA A 1 74 ? -18.843 2.510 5.591 1.00 96.06 74 ALA A N 1
ATOM 582 C CA . ALA A 1 74 ? -17.670 2.458 6.450 1.00 96.06 74 ALA A CA 1
ATOM 583 C C . ALA A 1 74 ? -16.777 3.694 6.298 1.00 96.06 74 ALA A C 1
ATOM 585 O O . ALA A 1 74 ? -16.707 4.302 5.230 1.00 96.06 74 ALA A O 1
ATOM 586 N N . VAL A 1 75 ? -16.075 4.054 7.370 1.00 97.81 75 VAL A N 1
ATOM 587 C CA . VAL A 1 75 ? -14.926 4.964 7.290 1.00 97.81 75 VAL A CA 1
ATOM 588 C C . VAL A 1 75 ? -13.693 4.109 7.031 1.00 97.81 75 VAL A C 1
ATOM 590 O O . VAL A 1 75 ? -13.349 3.266 7.861 1.00 97.81 75 VAL A O 1
ATOM 593 N N . LEU A 1 76 ? -13.062 4.291 5.877 1.00 98.25 76 LEU A N 1
ATOM 594 C CA . LEU A 1 76 ? -11.855 3.561 5.520 1.00 98.25 76 LEU A CA 1
ATOM 595 C C . LEU A 1 76 ? -10.622 4.314 6.017 1.00 98.25 76 LEU A C 1
ATOM 597 O O . LEU A 1 76 ? -10.551 5.543 5.937 1.00 98.25 76 LEU A O 1
ATOM 601 N N . ALA A 1 77 ? -9.638 3.555 6.481 1.00 98.50 77 ALA A N 1
ATOM 602 C CA . ALA A 1 77 ? -8.290 4.039 6.720 1.00 98.50 77 ALA A CA 1
ATOM 603 C C . ALA A 1 77 ? -7.283 3.020 6.195 1.00 98.50 77 ALA A C 1
ATOM 605 O O . ALA A 1 77 ? -7.482 1.823 6.366 1.00 98.50 77 ALA A O 1
ATOM 606 N N . GLY A 1 78 ? -6.212 3.442 5.542 1.00 98.50 78 GLY A N 1
ATOM 607 C CA . GLY A 1 78 ? -5.281 2.469 4.985 1.00 98.50 78 GLY A CA 1
ATOM 608 C C . GLY A 1 78 ? -4.239 3.072 4.075 1.00 98.50 78 GLY A C 1
ATOM 609 O O . GLY A 1 78 ? -4.078 4.287 4.048 1.00 98.50 78 GLY A O 1
ATOM 610 N N . SER A 1 79 ? -3.521 2.184 3.393 1.00 98.81 79 SER A N 1
ATOM 611 C CA . SER A 1 79 ? -2.487 2.492 2.403 1.00 98.81 79 SER A CA 1
ATOM 612 C C . SER A 1 79 ? -2.065 1.176 1.719 1.00 98.81 79 SER A C 1
ATOM 614 O O . SER A 1 79 ? -2.933 0.353 1.425 1.00 98.81 79 SER A O 1
ATOM 616 N N . HIS A 1 80 ? -0.774 0.922 1.498 1.00 98.88 80 HIS A N 1
ATOM 617 C CA . HIS A 1 80 ? -0.239 -0.297 0.878 1.00 98.88 80 HIS A CA 1
ATOM 618 C C . HIS A 1 80 ? 0.784 -1.031 1.757 1.00 98.88 80 HIS A C 1
ATOM 620 O O . HIS A 1 80 ? 1.308 -0.491 2.728 1.00 98.88 80 HIS A O 1
ATOM 626 N N . LEU A 1 81 ? 1.042 -2.304 1.438 1.00 98.75 81 LEU A N 1
ATOM 627 C CA . LEU A 1 81 ? 2.058 -3.127 2.114 1.00 98.75 81 LEU A CA 1
ATOM 628 C C . LEU A 1 81 ? 3.236 -3.489 1.203 1.00 98.75 81 LEU A C 1
ATOM 630 O O . LEU A 1 81 ? 4.280 -3.892 1.720 1.00 98.75 81 LEU A O 1
ATOM 634 N N . ASP A 1 82 ? 3.090 -3.380 -0.118 1.00 98.69 82 ASP A N 1
ATOM 635 C CA . ASP A 1 82 ? 4.195 -3.593 -1.049 1.00 98.69 82 ASP A CA 1
ATOM 636 C C . ASP A 1 82 ? 5.171 -2.413 -1.046 1.00 98.69 82 ASP A C 1
ATOM 638 O O . ASP A 1 82 ? 4.805 -1.303 -0.667 1.00 98.69 82 ASP A O 1
ATOM 642 N N . THR A 1 83 ? 6.417 -2.668 -1.447 1.00 98.56 83 THR A N 1
ATOM 643 C CA . THR A 1 83 ? 7.480 -1.655 -1.487 1.00 98.56 83 THR A CA 1
ATOM 644 C C . THR A 1 83 ? 8.185 -1.632 -2.840 1.00 98.56 83 THR A C 1
ATOM 646 O O . THR A 1 83 ? 8.249 -2.644 -3.549 1.00 98.56 83 THR A O 1
ATOM 649 N N . GLN A 1 84 ? 8.849 -0.517 -3.148 1.00 97.88 84 GLN A N 1
ATOM 650 C CA . GLN A 1 84 ? 9.943 -0.510 -4.124 1.00 97.88 84 GLN A CA 1
ATOM 651 C C . GLN A 1 84 ? 11.049 -1.536 -3.771 1.00 97.88 84 GLN A C 1
ATOM 653 O O . GLN A 1 84 ? 11.228 -1.887 -2.597 1.00 97.88 84 GLN A O 1
ATOM 658 N N . PRO A 1 85 ? 11.890 -1.955 -4.744 1.00 96.31 85 PRO A N 1
ATOM 659 C CA . PRO A 1 85 ? 13.052 -2.815 -4.485 1.00 96.31 85 PRO A CA 1
ATOM 660 C C . PRO A 1 85 ? 14.074 -2.229 -3.498 1.00 96.31 85 PRO A C 1
ATOM 662 O O . PRO A 1 85 ? 14.802 -2.970 -2.841 1.00 96.31 85 PRO A O 1
ATOM 665 N N . ALA A 1 86 ? 14.147 -0.899 -3.410 1.00 95.94 86 ALA A N 1
ATOM 666 C CA . ALA A 1 86 ? 14.978 -0.159 -2.461 1.00 95.94 86 ALA A CA 1
ATOM 667 C C . ALA A 1 86 ? 14.108 0.666 -1.491 1.00 95.94 86 ALA A C 1
ATOM 669 O O . ALA A 1 86 ? 14.439 1.809 -1.178 1.00 95.94 86 ALA A O 1
ATOM 670 N N . GLY A 1 87 ? 12.972 0.101 -1.072 1.00 96.38 87 GLY A N 1
ATOM 671 C CA . GLY A 1 87 ? 11.977 0.768 -0.240 1.00 96.38 87 GLY A CA 1
ATOM 672 C C . GLY A 1 87 ? 12.437 1.033 1.194 1.00 96.38 87 GLY A C 1
ATOM 673 O O . GLY A 1 87 ? 13.332 0.377 1.740 1.00 96.38 87 GLY A O 1
ATOM 674 N N . GLY A 1 88 ? 11.798 2.019 1.822 1.00 97.19 88 GLY A N 1
ATOM 675 C CA . GLY A 1 88 ? 11.930 2.284 3.252 1.00 97.19 88 GLY A CA 1
ATOM 676 C C . GLY A 1 88 ? 11.070 1.343 4.102 1.00 97.19 88 GLY A C 1
ATOM 677 O O . GLY A 1 88 ? 10.311 0.528 3.593 1.00 97.19 88 GLY A O 1
ATOM 678 N N . LYS A 1 89 ? 11.164 1.481 5.429 1.00 98.25 89 LYS A N 1
ATOM 679 C CA . LYS A 1 89 ? 10.338 0.704 6.373 1.00 98.25 89 LYS A CA 1
ATOM 680 C C . LYS A 1 89 ? 8.904 1.234 6.531 1.00 98.25 89 LYS A C 1
ATOM 682 O O . LYS A 1 89 ? 8.065 0.530 7.080 1.00 98.25 89 LYS A O 1
ATOM 687 N N . PHE A 1 90 ? 8.660 2.485 6.135 1.00 98.50 90 PHE A N 1
ATOM 688 C CA . PHE A 1 90 ? 7.468 3.246 6.534 1.00 98.50 90 PHE A CA 1
ATOM 689 C C . PHE A 1 90 ? 6.531 3.597 5.376 1.00 98.50 90 PHE A C 1
ATOM 691 O O . PHE A 1 90 ? 5.352 3.829 5.625 1.00 98.50 90 PHE A O 1
ATOM 698 N N . ASP A 1 91 ? 7.051 3.637 4.150 1.00 98.62 91 ASP A N 1
ATOM 699 C CA . ASP A 1 91 ? 6.277 3.906 2.935 1.00 98.62 91 ASP A CA 1
ATOM 700 C C . ASP A 1 91 ? 5.151 2.873 2.790 1.00 98.62 91 ASP A C 1
ATOM 702 O O . ASP A 1 91 ? 5.411 1.670 2.910 1.00 98.62 91 ASP A O 1
ATOM 706 N N . GLY A 1 92 ? 3.907 3.336 2.673 1.00 98.56 92 GLY A N 1
ATOM 707 C CA . GLY A 1 92 ? 2.692 2.520 2.721 1.00 98.56 92 GLY A CA 1
ATOM 708 C C . GLY A 1 92 ? 2.374 1.878 4.074 1.00 98.56 92 GLY A C 1
ATOM 709 O O . GLY A 1 92 ? 1.341 2.150 4.695 1.00 98.56 92 GLY A O 1
ATOM 710 N N . ALA A 1 93 ? 3.275 1.028 4.575 1.00 98.69 93 ALA A N 1
ATOM 711 C CA . ALA A 1 93 ? 3.037 0.182 5.744 1.00 98.69 93 ALA A CA 1
ATOM 712 C C . ALA A 1 93 ? 2.656 0.989 6.996 1.00 98.69 93 ALA A C 1
ATOM 714 O O . ALA A 1 93 ? 1.880 0.509 7.827 1.00 98.69 93 ALA A O 1
ATOM 715 N N . TYR A 1 94 ? 3.151 2.227 7.119 1.00 98.81 94 TYR A N 1
ATOM 716 C CA . TYR A 1 94 ? 2.747 3.137 8.186 1.00 98.81 94 TYR A CA 1
ATOM 717 C C . TYR A 1 94 ? 1.243 3.420 8.183 1.00 98.81 94 TYR A C 1
ATOM 719 O O . TYR A 1 94 ? 0.612 3.295 9.231 1.00 98.81 94 TYR A O 1
ATOM 727 N N . GLY A 1 95 ? 0.653 3.731 7.029 1.00 98.88 95 GLY A N 1
ATOM 728 C CA . GLY A 1 95 ? -0.775 4.029 6.921 1.00 98.88 95 GLY A CA 1
ATOM 729 C C . GLY A 1 95 ? -1.655 2.830 7.262 1.00 98.88 95 GLY A C 1
ATOM 730 O O . GLY A 1 95 ? -2.613 2.956 8.028 1.00 98.88 95 GLY A O 1
ATOM 731 N N . VAL A 1 96 ? -1.284 1.642 6.770 1.00 98.94 96 VAL A N 1
ATOM 732 C CA . VAL A 1 96 ? -2.001 0.388 7.062 1.00 98.94 96 VAL A CA 1
ATOM 733 C C . VAL A 1 96 ? -1.961 0.067 8.559 1.00 98.94 96 VAL A C 1
ATOM 735 O O . VAL A 1 96 ? -2.998 -0.181 9.181 1.00 98.94 96 VAL A O 1
ATOM 738 N N . LEU A 1 97 ? -0.773 0.101 9.169 1.00 98.88 97 LEU A N 1
ATOM 739 C CA . LEU A 1 97 ? -0.610 -0.267 10.576 1.00 98.88 97 LEU A CA 1
ATOM 740 C C . LEU A 1 97 ? -1.125 0.810 11.535 1.00 98.88 97 LEU A C 1
ATOM 742 O O . LEU A 1 97 ? -1.621 0.467 12.607 1.00 98.88 97 LEU A O 1
ATOM 746 N N . ALA A 1 98 ? -1.106 2.085 11.146 1.00 98.81 98 ALA A N 1
ATOM 747 C CA . ALA A 1 98 ? -1.779 3.143 11.892 1.00 98.81 98 ALA A CA 1
ATOM 748 C C . ALA A 1 98 ? -3.304 2.949 11.894 1.00 98.81 98 ALA A C 1
ATOM 750 O O . ALA A 1 98 ? -3.935 3.110 12.937 1.00 98.81 98 ALA A O 1
ATOM 751 N N . GLY A 1 99 ? -3.899 2.535 10.767 1.00 98.75 99 GLY A N 1
ATOM 752 C CA . GLY A 1 99 ? -5.318 2.170 10.706 1.00 98.75 99 GLY A CA 1
ATOM 753 C C . GLY A 1 99 ? -5.670 1.018 11.655 1.00 98.75 99 GLY A C 1
ATOM 754 O O . GLY A 1 99 ? -6.655 1.091 12.394 1.00 98.75 99 GLY A O 1
ATOM 755 N N . LEU A 1 100 ? -4.829 -0.019 11.707 1.00 98.88 100 LEU A N 1
ATOM 756 C CA . LEU A 1 100 ? -4.974 -1.114 12.671 1.00 98.88 100 LEU A CA 1
ATOM 757 C C . LEU A 1 100 ? -4.811 -0.638 14.122 1.00 98.88 100 LEU A C 1
ATOM 759 O O . LEU A 1 100 ? -5.572 -1.056 14.996 1.00 98.88 100 LEU A O 1
ATOM 763 N N . GLU A 1 101 ? -3.858 0.249 14.399 1.00 98.88 101 GLU A N 1
ATOM 764 C CA . GLU A 1 101 ? -3.671 0.792 15.744 1.00 98.88 101 GLU A CA 1
ATOM 765 C C . GLU A 1 101 ? -4.882 1.615 16.202 1.00 98.88 101 GLU A C 1
ATOM 767 O O . GLU A 1 101 ? -5.261 1.533 17.369 1.00 98.88 101 GLU A O 1
ATOM 772 N N . VAL A 1 102 ? -5.557 2.334 15.297 1.00 98.69 102 VAL A N 1
ATOM 773 C CA . VAL A 1 102 ? -6.837 2.994 15.607 1.00 98.69 102 VAL A CA 1
ATOM 774 C C . VAL A 1 102 ? -7.884 1.970 16.052 1.00 98.69 102 VAL A C 1
ATOM 776 O O . VAL A 1 102 ? -8.542 2.180 17.072 1.00 98.69 102 VAL A O 1
ATOM 779 N N . VAL A 1 103 ? -8.018 0.844 15.343 1.00 98.69 103 VAL A N 1
ATOM 780 C CA . VAL A 1 103 ? -8.937 -0.243 15.729 1.00 98.69 103 VAL A CA 1
ATOM 781 C C . VAL A 1 103 ? -8.594 -0.794 17.114 1.00 98.69 103 VAL A C 1
ATOM 783 O O . VAL A 1 103 ? -9.476 -0.871 17.970 1.00 98.69 103 VAL A O 1
ATOM 786 N N . ARG A 1 104 ? -7.323 -1.134 17.361 1.00 98.75 104 ARG A N 1
ATOM 787 C CA . ARG A 1 104 ? -6.864 -1.659 18.658 1.00 98.75 104 ARG A CA 1
ATOM 788 C C . ARG A 1 104 ? -7.113 -0.658 19.788 1.00 98.75 104 ARG A C 1
ATOM 790 O O . ARG A 1 104 ? -7.706 -1.007 20.796 1.00 98.75 104 ARG A O 1
ATOM 797 N N . THR A 1 105 ? -6.784 0.611 19.568 1.00 98.69 105 THR A N 1
ATOM 798 C CA . THR A 1 105 ? -7.010 1.725 20.504 1.00 98.69 105 THR A CA 1
ATOM 799 C C . THR A 1 105 ? -8.482 1.909 20.878 1.00 98.69 105 THR A C 1
ATOM 801 O O . THR A 1 105 ? -8.776 2.262 22.025 1.00 98.69 105 THR A O 1
ATOM 804 N N . LEU A 1 106 ? -9.399 1.724 19.920 1.00 98.38 106 LEU A N 1
ATOM 805 C CA . LEU A 1 106 ? -10.842 1.772 20.162 1.00 98.38 106 LEU A CA 1
ATOM 806 C C . LEU A 1 106 ? -11.312 0.559 20.967 1.00 98.38 106 LEU A C 1
ATOM 808 O O . LEU A 1 106 ? -12.156 0.718 21.844 1.00 98.38 106 LEU A O 1
ATOM 812 N N . ASN A 1 107 ? -10.766 -0.625 20.684 1.00 98.12 107 ASN A N 1
ATOM 813 C CA . ASN A 1 107 ? -11.070 -1.847 21.426 1.00 98.12 107 ASN A CA 1
ATOM 814 C C . ASN A 1 107 ? -10.573 -1.770 22.874 1.00 98.12 107 ASN A C 1
ATOM 816 O O . ASN A 1 107 ? -11.358 -2.012 23.776 1.00 98.12 107 ASN A O 1
ATOM 820 N N . ASP A 1 108 ? -9.334 -1.326 23.105 1.00 98.12 108 ASP A N 1
ATOM 821 C CA . ASP A 1 108 ? -8.746 -1.170 24.449 1.00 98.12 108 ASP A CA 1
ATOM 822 C C . ASP A 1 108 ? -9.533 -0.202 25.352 1.00 98.12 108 ASP A C 1
ATOM 824 O O . ASP A 1 108 ? -9.315 -0.139 26.559 1.00 98.12 108 ASP A O 1
ATOM 828 N N . ARG A 1 109 ? -10.399 0.626 24.756 1.00 97.31 109 ARG A N 1
ATOM 829 C CA . ARG A 1 109 ? -11.216 1.633 25.445 1.00 97.31 109 ARG A CA 1
ATOM 830 C C . ARG A 1 109 ? -12.709 1.341 25.375 1.00 97.31 109 ARG A C 1
ATOM 832 O O . ARG A 1 109 ? -13.500 2.245 25.662 1.00 97.31 109 ARG A O 1
ATOM 839 N N . ASP A 1 110 ? -13.079 0.151 24.906 1.00 96.44 110 ASP A N 1
ATOM 840 C CA . ASP A 1 110 ? -14.462 -0.286 24.713 1.00 96.44 110 ASP A CA 1
ATOM 841 C C . ASP A 1 110 ? -15.316 0.742 23.941 1.00 96.44 110 ASP A C 1
ATOM 843 O O . ASP A 1 110 ? -16.511 0.921 24.180 1.00 96.44 110 ASP A O 1
ATOM 847 N N . GLN A 1 111 ? -14.697 1.468 23.000 1.00 96.94 111 GLN A N 1
ATOM 848 C CA . GLN A 1 111 ? -15.362 2.525 22.243 1.00 96.94 111 GLN A CA 1
ATOM 849 C C . GLN A 1 111 ? -16.091 1.946 21.037 1.00 96.94 111 GLN A C 1
ATOM 851 O O . GLN A 1 111 ? -15.480 1.406 20.110 1.00 96.94 111 GLN A O 1
ATOM 856 N N . VAL A 1 112 ? -17.407 2.119 20.992 1.00 94.94 112 VAL A N 1
ATOM 857 C CA . VAL A 1 112 ? -18.226 1.734 19.839 1.00 94.94 112 VAL A CA 1
ATOM 858 C C . VAL A 1 112 ? -18.465 2.957 18.960 1.00 94.94 112 VAL A C 1
ATOM 860 O O . VAL A 1 112 ? -18.953 3.985 19.420 1.00 94.94 112 VAL A O 1
ATOM 863 N N . THR A 1 113 ? -18.120 2.853 17.679 1.00 96.06 113 THR A N 1
ATOM 864 C CA . THR A 1 113 ? -18.355 3.909 16.689 1.00 96.06 113 THR A CA 1
ATOM 865 C C . THR A 1 113 ? -19.723 3.736 16.039 1.00 96.06 113 THR A C 1
ATOM 867 O O . THR A 1 113 ? -20.197 2.615 15.888 1.00 96.06 113 THR A O 1
ATOM 870 N N . GLU A 1 114 ? -20.359 4.824 15.597 1.00 95.62 114 GLU A N 1
ATOM 871 C CA . GLU A 1 114 ? -21.637 4.735 14.869 1.00 95.62 114 GLU A CA 1
ATOM 872 C C . GLU A 1 114 ? -21.500 3.924 13.578 1.00 95.62 114 GLU A C 1
ATOM 874 O O . GLU A 1 114 ? -22.273 3.005 13.310 1.00 95.62 114 GLU A O 1
ATOM 879 N N . ARG A 1 115 ? -20.473 4.257 12.791 1.00 95.94 115 ARG A N 1
ATOM 880 C CA . ARG A 1 115 ? -20.138 3.593 11.532 1.00 95.94 115 ARG A CA 1
ATOM 881 C C . ARG A 1 115 ? -19.068 2.527 11.751 1.00 95.94 115 ARG A C 1
ATOM 883 O O . ARG A 1 115 ? -18.236 2.684 12.648 1.00 95.94 115 ARG A O 1
ATOM 890 N N . PRO A 1 116 ? -19.049 1.478 10.919 1.00 96.75 116 PRO A N 1
ATOM 891 C CA . PRO A 1 116 ? -17.919 0.566 10.877 1.00 96.75 116 PRO A CA 1
ATOM 892 C C . PRO A 1 116 ? -16.657 1.288 10.397 1.00 96.75 116 PRO A C 1
ATOM 894 O O . PRO A 1 116 ? -16.732 2.242 9.616 1.00 96.75 116 PRO A O 1
ATOM 897 N N . ILE A 1 117 ? -15.509 0.801 10.854 1.00 97.50 117 ILE A N 1
ATOM 898 C CA . ILE A 1 117 ? -14.189 1.221 10.379 1.00 97.50 117 ILE A CA 1
ATOM 899 C C . ILE A 1 117 ? -13.604 0.065 9.578 1.00 97.50 117 ILE A C 1
ATOM 901 O O . ILE A 1 117 ? -13.663 -1.079 10.027 1.00 97.50 117 ILE A O 1
ATOM 905 N N . GLU A 1 118 ? -13.045 0.354 8.408 1.00 97.69 118 GLU A N 1
ATOM 906 C CA . GLU A 1 118 ? -12.329 -0.636 7.603 1.00 97.69 118 GLU A CA 1
ATOM 907 C C . GLU A 1 118 ? -10.881 -0.224 7.410 1.00 97.69 118 GLU A C 1
ATOM 909 O O . GLU A 1 118 ? -10.601 0.847 6.874 1.00 97.69 118 GLU A O 1
ATOM 914 N N . VAL A 1 119 ? -9.964 -1.090 7.838 1.00 98.81 119 VAL A N 1
ATOM 915 C CA . VAL A 1 119 ? -8.548 -0.925 7.525 1.00 98.81 119 VAL A CA 1
ATOM 916 C C . VAL A 1 119 ? -8.276 -1.584 6.183 1.00 98.81 119 VAL A C 1
ATOM 918 O O . VAL A 1 119 ? -8.566 -2.772 6.030 1.00 98.81 119 VAL A O 1
ATOM 921 N N . VAL A 1 120 ? -7.751 -0.830 5.219 1.00 98.81 120 VAL A N 1
ATOM 922 C CA . VAL A 1 120 ? -7.491 -1.326 3.863 1.00 98.81 120 VAL A CA 1
ATOM 923 C C . VAL A 1 120 ? -5.997 -1.408 3.556 1.00 98.81 120 VAL A C 1
ATOM 925 O O . VAL A 1 120 ? -5.234 -0.498 3.878 1.00 98.81 120 VAL A O 1
ATOM 928 N N . ALA A 1 121 ? -5.590 -2.508 2.924 1.00 98.88 121 ALA A N 1
ATOM 929 C CA . ALA A 1 121 ? -4.283 -2.653 2.293 1.00 98.88 121 ALA A CA 1
ATOM 930 C C . ALA A 1 121 ? -4.478 -2.825 0.779 1.00 98.88 121 ALA A C 1
ATOM 932 O O . ALA A 1 121 ? -4.977 -3.861 0.321 1.00 98.88 121 ALA A O 1
ATOM 933 N N . TRP A 1 122 ? -4.118 -1.792 0.017 1.00 98.88 122 TRP A N 1
ATOM 934 C CA . TRP A 1 122 ? -4.200 -1.763 -1.440 1.00 98.88 122 TRP A CA 1
ATOM 935 C C . TRP A 1 122 ? -3.085 -2.592 -2.071 1.00 98.88 122 TRP A C 1
ATOM 937 O O . TRP A 1 122 ? -1.952 -2.606 -1.593 1.00 98.88 122 TRP A O 1
ATOM 947 N N . THR A 1 123 ? -3.407 -3.285 -3.160 1.00 98.81 123 THR A N 1
ATOM 948 C CA . THR A 1 123 ? -2.441 -4.126 -3.873 1.00 98.81 123 THR A CA 1
ATOM 949 C C . THR A 1 123 ? -1.717 -3.357 -4.971 1.00 98.81 123 THR A C 1
ATOM 951 O O . THR A 1 123 ? -2.367 -2.774 -5.842 1.00 98.81 123 THR A O 1
ATOM 954 N N . ASN A 1 124 ? -0.384 -3.471 -4.985 1.00 98.56 124 ASN A N 1
ATOM 955 C CA . ASN A 1 124 ? 0.494 -2.935 -6.026 1.00 98.56 124 ASN A CA 1
ATOM 956 C C . ASN A 1 124 ? 0.320 -1.425 -6.186 1.00 98.56 124 ASN A C 1
ATOM 958 O O . ASN A 1 124 ? -0.037 -0.929 -7.260 1.00 98.56 124 ASN A O 1
ATOM 962 N N . GLU A 1 125 ? 0.513 -0.711 -5.083 1.00 98.38 125 GLU A N 1
ATOM 963 C CA . GLU A 1 125 ? 0.518 0.747 -5.105 1.00 98.38 125 GLU A CA 1
ATOM 964 C C . GLU A 1 125 ? 1.773 1.244 -5.822 1.00 98.38 125 GLU A C 1
ATOM 966 O O . GLU A 1 125 ? 1.657 2.017 -6.766 1.00 98.38 125 GLU A O 1
ATOM 971 N N . GLU A 1 126 ? 2.931 0.663 -5.516 1.00 97.06 126 GLU A N 1
ATOM 972 C CA . GLU A 1 126 ? 4.233 1.153 -5.979 1.00 97.06 126 GLU A CA 1
ATOM 973 C C . GLU A 1 126 ? 4.438 0.989 -7.492 1.00 97.06 126 GLU A C 1
ATOM 975 O O . GLU A 1 126 ? 5.248 1.678 -8.118 1.00 97.06 126 GLU A O 1
ATOM 980 N N . GLY A 1 127 ? 3.742 0.022 -8.099 1.00 95.69 127 GLY A N 1
ATOM 981 C CA . GLY A 1 127 ? 3.794 -0.246 -9.537 1.00 95.69 127 GLY A CA 1
ATOM 982 C C . GLY A 1 127 ? 5.151 -0.735 -10.053 1.00 95.69 127 GLY A C 1
ATOM 983 O O . GLY A 1 127 ? 5.407 -0.690 -11.256 1.00 95.69 127 GLY A O 1
ATOM 984 N N . CYS A 1 128 ? 6.045 -1.167 -9.159 1.00 94.62 128 CYS A N 1
ATOM 985 C CA . CYS A 1 128 ? 7.439 -1.461 -9.490 1.00 94.62 128 CYS A CA 1
ATOM 986 C C . CYS A 1 128 ? 7.620 -2.812 -10.196 1.00 94.62 128 CYS A C 1
ATOM 988 O O . CYS A 1 128 ? 8.421 -2.928 -11.123 1.00 94.62 128 CYS A O 1
ATOM 990 N N . ARG A 1 129 ? 6.849 -3.825 -9.784 1.00 97.44 129 ARG A N 1
ATOM 991 C CA . ARG A 1 129 ? 6.850 -5.160 -10.399 1.00 97.44 129 ARG A CA 1
ATOM 992 C C . ARG A 1 129 ? 5.837 -5.258 -11.538 1.00 97.44 129 ARG A C 1
ATOM 994 O O . ARG A 1 129 ? 6.139 -5.843 -12.574 1.00 97.44 129 ARG A O 1
ATOM 1001 N N . PHE A 1 130 ? 4.652 -4.674 -11.353 1.00 97.62 130 PHE A N 1
ATOM 1002 C CA . PHE A 1 130 ? 3.596 -4.598 -12.363 1.00 97.62 130 PHE A CA 1
ATOM 1003 C C . PHE A 1 130 ? 3.198 -3.137 -12.559 1.00 97.62 130 PHE A C 1
ATOM 1005 O O . PHE A 1 130 ? 2.746 -2.501 -11.615 1.00 97.62 130 PHE A O 1
ATOM 1012 N N . ALA A 1 131 ? 3.315 -2.614 -13.778 1.00 93.50 131 ALA A N 1
ATOM 1013 C CA . ALA A 1 131 ? 2.950 -1.231 -14.088 1.00 93.50 131 ALA A CA 1
ATOM 1014 C C . ALA A 1 131 ? 1.530 -1.129 -14.685 1.00 93.50 131 ALA A C 1
ATOM 1016 O O . ALA A 1 131 ? 1.142 -2.002 -15.470 1.00 93.50 131 ALA A O 1
ATOM 1017 N N . PRO A 1 132 ? 0.761 -0.054 -14.418 1.00 93.44 132 PRO A N 1
ATOM 1018 C CA . PRO A 1 132 ? 1.117 1.129 -13.620 1.00 93.44 132 PRO A CA 1
ATOM 1019 C C . PRO A 1 132 ? 1.015 0.923 -12.097 1.00 93.44 132 PRO A C 1
ATOM 1021 O O . PRO A 1 132 ? 0.582 -0.129 -11.637 1.00 93.44 132 PRO A O 1
ATOM 1024 N N . SER A 1 133 ? 1.390 1.957 -11.343 1.00 94.62 133 SER A N 1
ATOM 1025 C CA . SER A 1 133 ? 1.112 2.107 -9.911 1.00 94.62 133 SER A CA 1
ATOM 1026 C C . SER A 1 133 ? -0.389 2.121 -9.592 1.00 94.62 133 SER A C 1
ATOM 1028 O O . SER A 1 133 ? -1.236 2.287 -10.477 1.00 94.62 133 SER A O 1
ATOM 1030 N N . MET A 1 134 ? -0.711 1.967 -8.306 1.00 97.31 134 MET A N 1
ATOM 1031 C CA . MET A 1 134 ? -2.054 2.126 -7.733 1.00 97.31 134 MET A CA 1
ATOM 1032 C C . MET A 1 134 ? -3.095 1.173 -8.341 1.00 97.31 134 MET A C 1
ATOM 1034 O O . MET A 1 134 ? -4.257 1.537 -8.518 1.00 97.31 134 MET A O 1
ATOM 1038 N N . MET A 1 135 ? -2.706 -0.056 -8.697 1.00 97.88 135 MET A N 1
ATOM 1039 C CA . MET A 1 135 ? -3.614 -0.970 -9.407 1.00 97.88 135 MET A CA 1
ATOM 1040 C C . MET A 1 135 ? -4.843 -1.346 -8.583 1.00 97.88 135 MET A C 1
ATOM 1042 O O . MET A 1 135 ? -5.967 -1.254 -9.077 1.00 97.88 135 MET A O 1
ATOM 1046 N N . GLY A 1 136 ? -4.631 -1.772 -7.336 1.00 98.19 136 GLY A N 1
ATOM 1047 C CA . GLY A 1 136 ? -5.693 -2.222 -6.443 1.00 98.19 136 GLY A CA 1
ATOM 1048 C C . GLY A 1 136 ? -6.734 -1.139 -6.179 1.00 98.19 136 GLY A C 1
ATOM 1049 O O . GLY A 1 136 ? -7.930 -1.370 -6.367 1.00 98.19 136 GLY A O 1
ATOM 1050 N N . SER A 1 137 ? -6.279 0.057 -5.807 1.00 98.25 137 SER A N 1
ATOM 1051 C CA . SER A 1 137 ? -7.139 1.220 -5.566 1.00 98.25 137 SER A CA 1
ATOM 1052 C C . SER A 1 137 ? -7.745 1.776 -6.859 1.00 98.25 137 SER A C 1
ATOM 1054 O O . SER A 1 137 ? -8.903 2.188 -6.867 1.00 98.25 137 SER A O 1
ATOM 1056 N N . GLY A 1 138 ? -7.019 1.732 -7.978 1.00 97.81 138 GLY A N 1
ATOM 1057 C CA . GLY A 1 138 ? -7.521 2.147 -9.286 1.00 97.81 138 GLY A CA 1
ATOM 1058 C C . GLY A 1 138 ? -8.660 1.263 -9.794 1.00 97.81 138 GLY A C 1
ATOM 1059 O O . GLY A 1 138 ? -9.638 1.784 -10.330 1.00 97.81 138 GLY A O 1
ATOM 1060 N N . VAL A 1 139 ? -8.596 -0.056 -9.578 1.00 97.75 139 VAL A N 1
ATOM 1061 C CA . VAL A 1 139 ? -9.732 -0.955 -9.852 1.00 97.75 139 VAL A CA 1
ATOM 1062 C C . VAL A 1 139 ? -10.897 -0.650 -8.914 1.00 97.75 139 VAL A C 1
ATOM 1064 O O . VAL A 1 139 ? -12.026 -0.497 -9.377 1.00 97.75 139 VAL A O 1
ATOM 1067 N N . PHE A 1 140 ? -10.627 -0.503 -7.614 1.00 98.19 140 PHE A N 1
ATOM 1068 C CA . PHE A 1 140 ? -11.650 -0.195 -6.612 1.00 98.19 140 PHE A CA 1
ATOM 1069 C C . PHE A 1 140 ? -12.419 1.102 -6.923 1.00 98.19 140 PHE A C 1
ATOM 1071 O O . PHE A 1 140 ? -13.641 1.154 -6.805 1.00 98.19 140 PHE A O 1
ATOM 1078 N N . ALA A 1 141 ? -11.714 2.138 -7.381 1.00 97.25 141 ALA A N 1
ATOM 1079 C CA . ALA A 1 141 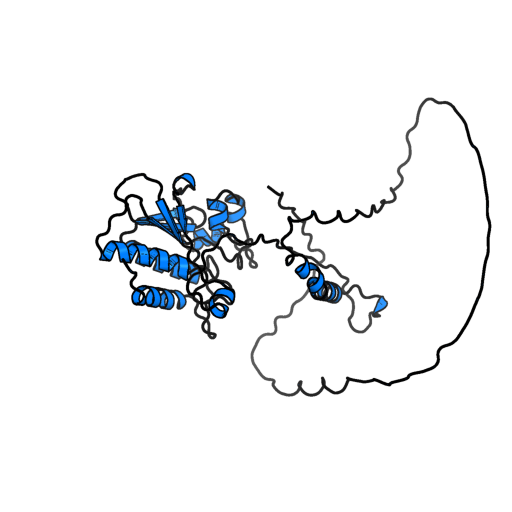? -12.286 3.428 -7.762 1.00 97.25 141 ALA A CA 1
ATOM 1080 C C . ALA A 1 141 ? -12.864 3.463 -9.194 1.00 97.25 141 ALA A C 1
ATOM 1082 O O . ALA A 1 141 ? -13.216 4.537 -9.691 1.00 97.25 141 ALA A O 1
ATOM 1083 N N . GLY A 1 142 ? -12.921 2.321 -9.889 1.00 96.19 142 GLY A N 1
ATOM 1084 C CA . GLY A 1 142 ? -13.437 2.216 -11.258 1.00 96.19 142 GLY A CA 1
ATOM 1085 C C . GLY A 1 142 ? -12.578 2.912 -12.322 1.00 96.19 142 GLY A C 1
ATOM 1086 O O . GLY A 1 142 ? -13.052 3.145 -13.431 1.00 96.19 142 GLY A O 1
ATOM 1087 N N . GLN A 1 143 ? -11.331 3.258 -11.997 1.00 96.31 143 GLN A N 1
ATOM 1088 C CA . GLN A 1 143 ? -10.388 3.915 -12.909 1.00 96.31 143 GLN A CA 1
ATOM 1089 C C . GLN A 1 143 ? -9.655 2.911 -13.803 1.00 96.31 143 GLN A C 1
ATOM 1091 O O . GLN A 1 143 ? -9.271 3.242 -14.926 1.00 96.31 143 GLN A O 1
ATOM 1096 N N . PHE A 1 144 ? -9.473 1.675 -13.329 1.00 96.44 144 PHE A N 1
ATOM 1097 C CA . PHE A 1 144 ? -8.826 0.602 -14.079 1.00 96.44 144 PHE A CA 1
ATOM 1098 C C . PHE A 1 144 ? -9.770 -0.568 -14.349 1.00 96.44 144 PHE A C 1
ATOM 1100 O O . PHE A 1 144 ? -10.571 -0.959 -13.505 1.00 96.44 144 PHE A O 1
ATOM 1107 N N . ASP A 1 145 ? -9.630 -1.156 -15.541 1.00 96.50 145 ASP A N 1
ATOM 1108 C CA . ASP A 1 145 ? -10.340 -2.376 -15.921 1.00 96.50 145 ASP A CA 1
ATOM 1109 C C . ASP A 1 145 ? -9.743 -3.598 -15.186 1.00 96.50 145 ASP A C 1
ATOM 1111 O O . ASP A 1 145 ? -8.550 -3.880 -15.365 1.00 96.50 145 ASP A O 1
ATOM 1115 N N . PRO A 1 146 ? -10.539 -4.354 -14.403 1.00 94.56 146 PRO A N 1
ATOM 1116 C CA . PRO A 1 146 ? -10.045 -5.503 -13.642 1.00 94.56 146 PRO A CA 1
ATOM 1117 C C . PRO A 1 146 ? -9.428 -6.594 -14.526 1.00 94.56 146 PRO A C 1
ATOM 1119 O O . PRO A 1 146 ? -8.425 -7.204 -14.155 1.00 94.56 146 PRO A O 1
ATOM 1122 N N . GLY A 1 147 ? -10.005 -6.838 -15.710 1.00 95.56 147 GLY A N 1
ATOM 1123 C CA . GLY A 1 147 ? -9.514 -7.853 -16.645 1.00 95.56 147 GLY A CA 1
ATOM 1124 C C . GLY A 1 147 ? -8.124 -7.513 -17.178 1.00 95.56 147 GLY A C 1
ATOM 1125 O O . GLY A 1 147 ? -7.238 -8.368 -17.231 1.00 95.56 147 GLY A O 1
ATOM 1126 N N . ARG A 1 148 ? -7.903 -6.241 -17.511 1.00 96.38 148 ARG A N 1
ATOM 1127 C CA . ARG A 1 148 ? -6.609 -5.720 -17.940 1.00 96.38 148 ARG A CA 1
ATOM 1128 C C . ARG A 1 148 ? -5.583 -5.746 -16.818 1.00 96.38 148 ARG A C 1
ATOM 1130 O O . ARG A 1 148 ? -4.453 -6.150 -17.077 1.00 96.38 148 ARG A O 1
ATOM 1137 N N . VAL A 1 149 ? -5.960 -5.351 -15.601 1.00 97.50 149 VAL A N 1
ATOM 1138 C CA . VAL A 1 149 ? -5.070 -5.429 -14.433 1.00 97.50 149 VAL A CA 1
ATOM 1139 C C . VAL A 1 149 ? -4.622 -6.871 -14.216 1.00 97.50 149 VAL A C 1
ATOM 1141 O O . VAL A 1 149 ? -3.422 -7.131 -14.231 1.00 97.50 149 VAL A O 1
ATOM 1144 N N . ALA A 1 150 ? -5.557 -7.825 -14.176 1.00 97.38 150 ALA A N 1
ATOM 1145 C CA . ALA A 1 150 ? -5.252 -9.248 -14.025 1.00 97.38 150 ALA A CA 1
ATOM 1146 C C . ALA A 1 150 ? -4.340 -9.812 -15.134 1.00 97.38 150 ALA A C 1
ATOM 1148 O O . ALA A 1 150 ? -3.560 -10.734 -14.881 1.00 97.38 150 ALA A O 1
ATOM 1149 N N . ALA A 1 151 ? -4.416 -9.265 -16.351 1.00 97.94 151 ALA A N 1
ATOM 1150 C CA . ALA A 1 151 ? -3.595 -9.670 -17.491 1.00 97.94 151 ALA A CA 1
ATOM 1151 C C . ALA A 1 151 ? -2.206 -9.005 -17.546 1.00 97.94 151 ALA A C 1
ATOM 1153 O O . ALA A 1 151 ? -1.398 -9.393 -18.392 1.00 97.94 151 ALA A O 1
ATOM 1154 N N . THR A 1 152 ? -1.917 -8.023 -16.685 1.00 97.88 152 THR A N 1
ATOM 1155 C CA . THR A 1 152 ? -0.623 -7.320 -16.667 1.00 97.88 152 THR A CA 1
ATOM 1156 C C . THR A 1 152 ? 0.507 -8.289 -16.343 1.00 97.88 152 THR A C 1
ATOM 1158 O O . THR A 1 152 ? 0.358 -9.134 -15.460 1.00 97.88 152 THR A O 1
ATOM 1161 N N . THR A 1 153 ? 1.636 -8.168 -17.042 1.00 97.94 153 THR A N 1
ATOM 1162 C CA . THR A 1 153 ? 2.814 -9.018 -16.837 1.00 97.94 153 THR A CA 1
ATOM 1163 C C . THR A 1 153 ? 3.965 -8.267 -16.183 1.00 97.94 153 THR A C 1
ATOM 1165 O O . THR A 1 153 ? 4.198 -7.107 -16.522 1.00 97.94 153 THR A O 1
ATOM 1168 N N . ASP A 1 154 ? 4.706 -8.942 -15.304 1.00 97.06 154 ASP A N 1
ATOM 1169 C CA . ASP A 1 154 ? 6.004 -8.458 -14.822 1.00 97.06 154 ASP A CA 1
ATOM 1170 C C . ASP A 1 154 ? 7.118 -8.675 -15.865 1.00 97.06 154 ASP A C 1
ATOM 1172 O O . ASP A 1 154 ? 6.879 -9.192 -16.963 1.00 97.06 154 ASP A O 1
ATOM 1176 N N . ALA A 1 155 ? 8.345 -8.256 -15.539 1.00 94.44 155 ALA A N 1
ATOM 1177 C CA . ALA A 1 155 ? 9.507 -8.370 -16.424 1.00 94.44 155 ALA A CA 1
ATOM 1178 C C . ALA A 1 155 ? 9.859 -9.826 -16.787 1.00 94.44 155 ALA A C 1
ATOM 1180 O O . ALA A 1 155 ? 10.445 -10.076 -17.842 1.00 94.44 155 ALA A O 1
ATOM 1181 N N . GLU A 1 156 ? 9.471 -10.790 -15.949 1.00 96.19 156 GLU A N 1
ATOM 1182 C CA . GLU A 1 156 ? 9.653 -12.223 -16.187 1.00 96.19 156 GLU A CA 1
ATOM 1183 C C . GLU A 1 156 ? 8.453 -12.872 -16.902 1.00 96.19 156 GLU A C 1
ATOM 1185 O O . GLU A 1 156 ? 8.454 -14.080 -17.143 1.00 96.19 156 GLU A O 1
ATOM 1190 N N . GLY A 1 157 ? 7.430 -12.094 -17.266 1.00 97.12 157 GLY A N 1
ATOM 1191 C CA . GLY A 1 157 ? 6.255 -12.571 -17.994 1.00 97.12 157 GLY A CA 1
ATOM 1192 C C . GLY A 1 157 ? 5.191 -13.251 -17.125 1.00 97.12 157 GLY A C 1
ATOM 1193 O O . GLY A 1 157 ? 4.247 -13.829 -17.672 1.00 97.12 157 GLY A O 1
ATOM 1194 N N . ARG A 1 158 ? 5.288 -13.192 -15.789 1.00 98.19 158 ARG A N 1
ATOM 1195 C CA . ARG A 1 158 ? 4.229 -13.698 -14.896 1.00 98.19 158 ARG A CA 1
ATOM 1196 C C . ARG A 1 158 ? 3.065 -12.723 -14.896 1.00 98.19 158 ARG A C 1
ATOM 1198 O O . ARG A 1 158 ? 3.275 -11.517 -14.922 1.00 98.19 158 ARG A O 1
ATOM 1205 N N . ARG A 1 159 ? 1.833 -13.237 -14.866 1.00 98.50 159 ARG A N 1
ATOM 1206 C CA . ARG A 1 159 ? 0.607 -12.421 -14.897 1.00 98.50 159 ARG A CA 1
ATOM 1207 C C . ARG A 1 159 ? 0.155 -12.056 -13.487 1.00 98.50 159 ARG A C 1
ATOM 1209 O O . ARG A 1 159 ? 0.101 -12.933 -12.633 1.00 98.50 159 ARG A O 1
ATOM 1216 N N . PHE A 1 160 ? -0.269 -10.812 -13.283 1.00 98.62 160 PHE A N 1
ATOM 1217 C CA . PHE A 1 160 ? -0.752 -10.286 -12.003 1.00 98.62 160 PHE A CA 1
ATOM 1218 C C . PHE A 1 160 ? -1.844 -11.165 -11.373 1.00 98.62 160 PHE A C 1
ATOM 1220 O O . PHE A 1 160 ? -1.730 -11.582 -10.225 1.00 98.62 160 PHE A O 1
ATOM 1227 N N . GLY A 1 161 ? -2.871 -11.530 -12.149 1.00 98.31 161 GLY A N 1
ATOM 1228 C CA . GLY A 1 161 ? -3.954 -12.391 -11.666 1.00 98.31 161 GLY A CA 1
ATOM 1229 C C . GLY A 1 161 ? -3.494 -13.805 -11.298 1.00 98.31 161 GLY A C 1
ATOM 1230 O O . GLY A 1 161 ? -4.005 -14.380 -10.343 1.00 98.31 161 GLY A O 1
ATOM 1231 N N . ALA A 1 162 ? -2.499 -14.343 -12.012 1.00 98.62 162 ALA A N 1
ATOM 1232 C CA . ALA A 1 162 ? -1.925 -15.651 -11.699 1.00 98.62 162 ALA A CA 1
ATOM 1233 C C . ALA A 1 162 ? -1.069 -15.600 -10.426 1.00 98.62 162 ALA A C 1
ATOM 1235 O O . ALA A 1 162 ? -1.087 -16.540 -9.640 1.00 98.62 162 ALA A O 1
ATOM 1236 N N . GLU A 1 163 ? -0.359 -14.496 -10.182 1.00 98.81 163 GLU A N 1
ATOM 1237 C CA . GLU A 1 163 ? 0.385 -14.312 -8.935 1.00 98.81 163 GLU A CA 1
ATOM 1238 C C . GLU A 1 163 ? -0.552 -14.145 -7.733 1.00 98.81 163 GLU A C 1
ATOM 1240 O O . GLU A 1 163 ? -0.277 -14.722 -6.685 1.00 98.81 163 GLU A O 1
ATOM 1245 N N . LEU A 1 164 ? -1.691 -13.456 -7.886 1.00 98.75 164 LEU A N 1
ATOM 1246 C CA . LEU A 1 164 ? -2.740 -13.416 -6.858 1.00 98.75 164 LEU A CA 1
ATOM 1247 C C . LEU A 1 164 ? -3.267 -14.817 -6.515 1.00 98.75 164 LEU A C 1
ATOM 1249 O O . LEU A 1 164 ? -3.430 -15.135 -5.339 1.00 98.75 164 LEU A O 1
ATOM 1253 N N . GLU A 1 165 ? -3.519 -15.663 -7.519 1.00 98.62 165 GLU A N 1
ATOM 1254 C CA . GLU A 1 165 ? -3.903 -17.068 -7.304 1.00 98.62 165 GLU A CA 1
ATOM 1255 C C . GLU A 1 165 ? -2.793 -17.840 -6.588 1.00 98.62 165 GLU A C 1
ATOM 1257 O O . GLU A 1 165 ? -3.059 -18.530 -5.606 1.00 98.62 165 GLU A O 1
ATOM 1262 N N . ARG A 1 166 ? -1.543 -17.674 -7.038 1.00 98.75 166 ARG A N 1
ATOM 1263 C CA . ARG A 1 166 ? -0.358 -18.348 -6.493 1.00 98.75 166 ARG A CA 1
ATOM 1264 C C . ARG A 1 166 ? -0.175 -18.078 -5.002 1.00 98.75 166 ARG A C 1
ATOM 1266 O O . ARG A 1 166 ? 0.149 -19.001 -4.259 1.00 98.75 166 ARG A O 1
ATOM 1273 N N . ILE A 1 167 ? -0.376 -16.834 -4.568 1.00 98.69 167 ILE A N 1
ATOM 1274 C CA . ILE A 1 167 ? -0.242 -16.463 -3.155 1.00 98.69 167 ILE A CA 1
ATOM 1275 C C . ILE A 1 167 ? -1.529 -16.661 -2.341 1.00 98.69 167 ILE A C 1
ATOM 1277 O O . ILE A 1 167 ? -1.496 -16.479 -1.129 1.00 98.69 167 ILE A O 1
ATOM 1281 N N . GLY A 1 168 ? -2.648 -17.032 -2.974 1.00 98.56 168 GLY A N 1
ATOM 1282 C CA . GLY A 1 168 ? -3.937 -17.242 -2.303 1.00 98.56 168 GLY A CA 1
ATOM 1283 C C . GLY A 1 168 ? -4.743 -15.966 -2.025 1.00 98.56 168 GLY A C 1
ATOM 1284 O O . GLY A 1 168 ? -5.649 -15.991 -1.199 1.00 98.56 168 GLY A O 1
ATOM 1285 N N . TYR A 1 169 ? -4.442 -14.861 -2.714 1.00 98.69 169 TYR A N 1
ATOM 1286 C CA . TYR A 1 169 ? -5.087 -13.552 -2.525 1.00 98.69 169 TYR A CA 1
ATOM 1287 C C . TYR A 1 169 ? -6.003 -13.137 -3.677 1.00 98.69 169 TYR A C 1
ATOM 1289 O O . TYR A 1 169 ? -6.491 -12.011 -3.694 1.00 98.69 169 TYR A O 1
ATOM 1297 N N . ARG A 1 170 ? -6.299 -14.026 -4.632 1.00 98.06 170 ARG A N 1
ATOM 1298 C CA . ARG A 1 170 ? -7.389 -13.784 -5.585 1.00 98.06 170 ARG A CA 1
ATOM 1299 C C . ARG A 1 170 ? -8.735 -13.997 -4.894 1.00 98.06 170 ARG A C 1
ATOM 1301 O O . ARG A 1 170 ? -9.332 -15.067 -4.986 1.00 98.06 170 ARG A O 1
ATOM 1308 N N . GLY A 1 171 ? -9.165 -12.980 -4.160 1.00 97.50 171 GLY A N 1
ATOM 1309 C CA . GLY A 1 171 ? -10.384 -13.019 -3.377 1.00 97.50 171 GLY A CA 1
ATOM 1310 C C . GLY A 1 171 ? -11.652 -13.037 -4.229 1.00 97.50 171 GLY A C 1
ATOM 1311 O O . GLY A 1 171 ? -11.640 -12.833 -5.445 1.00 97.50 171 GLY A O 1
ATOM 1312 N N . THR A 1 172 ? -12.772 -13.302 -3.568 1.00 97.19 172 THR A N 1
ATOM 1313 C CA . THR A 1 172 ? -14.098 -13.382 -4.196 1.00 97.19 172 THR A CA 1
ATOM 1314 C C . THR A 1 172 ? -15.081 -12.372 -3.622 1.00 97.19 172 THR A C 1
ATOM 1316 O O . THR A 1 172 ? -16.209 -12.276 -4.112 1.00 97.19 172 THR A O 1
ATOM 1319 N N . ASP A 1 173 ? -14.685 -11.635 -2.583 1.00 97.25 173 ASP A N 1
ATOM 1320 C CA . ASP A 1 173 ? -15.562 -10.669 -1.942 1.00 97.25 173 ASP A CA 1
ATOM 1321 C C . ASP A 1 173 ? -15.820 -9.487 -2.872 1.00 97.25 173 ASP A C 1
ATOM 1323 O O . ASP A 1 173 ? -14.935 -8.995 -3.571 1.00 97.25 173 ASP A O 1
ATOM 1327 N N . ARG A 1 174 ? -17.059 -9.003 -2.866 1.00 91.81 174 ARG A N 1
ATOM 1328 C CA . ARG A 1 174 ? -17.413 -7.758 -3.542 1.00 91.81 174 ARG A CA 1
ATOM 1329 C C . ARG A 1 174 ? -17.354 -6.635 -2.521 1.00 91.81 174 ARG A C 1
ATOM 1331 O O . ARG A 1 174 ? -18.046 -6.698 -1.505 1.00 91.81 174 ARG A O 1
ATOM 1338 N N . VAL A 1 175 ? -16.532 -5.632 -2.807 1.00 91.69 175 VAL A N 1
ATOM 1339 C CA . VAL A 1 175 ? -16.458 -4.391 -2.037 1.00 91.69 175 VAL A CA 1
ATOM 1340 C C . VAL A 1 175 ? -16.645 -3.237 -3.011 1.00 91.69 175 VAL A C 1
ATOM 1342 O O . VAL A 1 175 ? -15.922 -3.145 -4.001 1.00 91.69 175 VAL A O 1
ATOM 1345 N N . SER A 1 176 ? -17.650 -2.399 -2.764 1.00 91.94 176 SER A N 1
ATOM 1346 C CA . SER A 1 176 ? -17.969 -1.244 -3.608 1.00 91.94 176 SER A CA 1
ATOM 1347 C C . SER A 1 176 ? -17.535 0.066 -2.960 1.00 91.94 176 SER A C 1
ATOM 1349 O O . SER A 1 176 ? -17.638 0.241 -1.745 1.00 91.94 176 SER A O 1
ATOM 1351 N N . ILE A 1 177 ? -17.161 1.040 -3.790 1.00 94.19 177 ILE A N 1
ATOM 1352 C CA . ILE A 1 177 ? -16.978 2.432 -3.368 1.00 94.19 177 ILE A CA 1
ATOM 1353 C C . ILE A 1 177 ? -18.25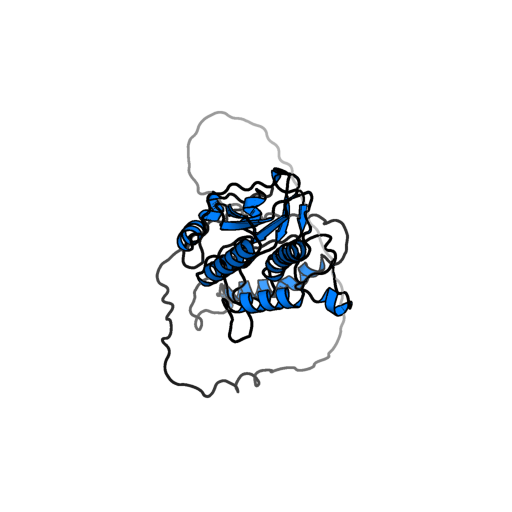5 3.022 -2.739 1.00 94.19 177 ILE A C 1
ATOM 1355 O O . ILE A 1 177 ? -18.174 3.882 -1.866 1.00 94.19 177 ILE A O 1
ATOM 1359 N N . ASP A 1 178 ? -19.438 2.508 -3.092 1.00 93.88 178 ASP A N 1
ATOM 1360 C CA . ASP A 1 178 ? -20.719 2.922 -2.499 1.00 93.88 178 ASP A CA 1
ATOM 1361 C C . ASP A 1 178 ? -20.864 2.521 -1.024 1.00 93.88 178 ASP A C 1
ATOM 1363 O O . ASP A 1 178 ? -21.722 3.054 -0.312 1.00 93.88 178 ASP A O 1
ATOM 1367 N N . GLU A 1 179 ? -20.031 1.593 -0.549 1.00 94.00 179 GLU A N 1
ATOM 1368 C CA . GLU A 1 179 ? -19.936 1.213 0.859 1.00 94.00 179 GLU A CA 1
ATOM 1369 C C . GLU A 1 179 ? -19.044 2.175 1.662 1.00 94.00 179 GLU A C 1
ATOM 1371 O O . GLU A 1 179 ? -18.927 2.008 2.874 1.00 94.00 179 GLU A O 1
ATOM 1376 N N . VAL A 1 180 ? -18.434 3.189 1.037 1.00 96.19 180 VAL A N 1
ATOM 1377 C CA . VAL A 1 180 ? -17.472 4.101 1.676 1.00 96.19 180 VAL A CA 1
ATOM 1378 C C . VAL A 1 180 ? -18.136 5.429 2.045 1.00 96.19 180 VAL A C 1
ATOM 1380 O O . VAL A 1 180 ? -18.774 6.093 1.230 1.00 96.19 180 VAL A O 1
ATOM 1383 N N . ALA A 1 181 ? -18.009 5.828 3.311 1.00 96.88 181 ALA A N 1
ATOM 1384 C CA . ALA A 1 181 ? -18.462 7.123 3.819 1.00 96.88 181 ALA A CA 1
ATOM 1385 C C . ALA A 1 181 ? -17.359 8.185 3.724 1.00 96.88 181 ALA A C 1
ATOM 1387 O O . ALA A 1 181 ? -17.643 9.341 3.425 1.00 96.88 181 ALA A O 1
ATOM 1388 N N . ALA A 1 182 ? -16.122 7.785 4.017 1.00 97.31 182 ALA A N 1
ATOM 1389 C CA . ALA A 1 182 ? -14.921 8.609 3.957 1.00 97.31 182 ALA A CA 1
ATOM 1390 C C . ALA A 1 182 ? -13.684 7.702 3.869 1.00 97.31 182 ALA A C 1
ATOM 1392 O O . ALA A 1 182 ? -13.742 6.553 4.312 1.00 97.31 182 ALA A O 1
ATOM 1393 N N . TYR A 1 183 ? -12.582 8.228 3.337 1.00 98.12 183 TYR A N 1
ATOM 1394 C CA . TYR A 1 183 ? -11.278 7.565 3.287 1.00 98.12 183 TYR A CA 1
ATOM 1395 C C . TYR A 1 183 ? -10.210 8.494 3.864 1.00 98.12 183 TYR A C 1
ATOM 1397 O O . TYR A 1 183 ? -10.151 9.667 3.491 1.00 98.12 183 TYR A O 1
ATOM 1405 N N . PHE A 1 184 ? -9.383 7.970 4.764 1.00 98.44 184 PHE A N 1
ATOM 1406 C CA . PHE A 1 184 ? -8.237 8.671 5.331 1.00 98.44 184 PHE A CA 1
ATOM 1407 C C . PHE A 1 184 ? -6.973 7.844 5.129 1.00 98.44 184 PHE A C 1
ATOM 1409 O O . PHE A 1 184 ? -6.914 6.679 5.509 1.00 98.44 184 PHE A O 1
ATOM 1416 N N . GLU A 1 185 ? -5.935 8.466 4.592 1.00 98.62 185 GLU A N 1
ATOM 1417 C CA . GLU A 1 185 ? -4.630 7.840 4.434 1.00 98.62 185 GLU A CA 1
ATOM 1418 C C . GLU A 1 185 ? -3.598 8.637 5.219 1.00 98.62 185 GLU A C 1
ATOM 1420 O O . GLU A 1 185 ? -3.439 9.844 5.027 1.00 98.62 185 GLU A O 1
ATOM 1425 N N . LEU A 1 186 ? -2.933 7.957 6.151 1.00 98.38 186 LEU A N 1
ATOM 1426 C CA . LEU A 1 186 ? -1.792 8.501 6.865 1.00 98.38 186 LEU A CA 1
ATOM 1427 C C . LEU A 1 186 ? -0.531 8.043 6.147 1.00 98.38 186 LEU A C 1
ATOM 1429 O O . LEU A 1 186 ? -0.338 6.849 5.943 1.00 98.38 186 LEU A O 1
ATOM 1433 N N . HIS A 1 187 ? 0.335 8.987 5.807 1.00 98.56 187 HIS A N 1
ATOM 1434 C CA . HIS A 1 187 ? 1.540 8.694 5.055 1.00 98.56 187 HIS A CA 1
ATOM 1435 C C . HIS A 1 187 ? 2.712 9.540 5.545 1.00 98.56 187 HIS A C 1
ATOM 1437 O O . HIS A 1 187 ? 2.524 10.613 6.125 1.00 98.56 187 HIS A O 1
ATOM 1443 N N . ILE A 1 188 ? 3.931 9.054 5.316 1.00 98.38 188 ILE A N 1
ATOM 1444 C CA . ILE A 1 188 ? 5.123 9.894 5.445 1.00 98.38 188 ILE A CA 1
ATOM 1445 C C . ILE A 1 188 ? 5.133 10.930 4.316 1.00 98.38 188 ILE A C 1
ATOM 1447 O O . ILE A 1 188 ? 4.587 10.691 3.242 1.00 98.38 188 ILE A O 1
ATOM 1451 N N . GLU A 1 189 ? 5.781 12.072 4.532 1.00 98.06 189 GLU A N 1
ATOM 1452 C CA . GLU A 1 189 ? 5.791 13.153 3.537 1.00 98.06 189 GLU A CA 1
ATOM 1453 C C . GLU A 1 189 ? 6.466 12.752 2.212 1.00 98.06 189 GLU A C 1
ATOM 1455 O O . GLU A 1 189 ? 6.129 13.291 1.164 1.00 98.06 189 GLU A O 1
ATOM 1460 N N . GLN A 1 190 ? 7.455 11.848 2.268 1.00 96.06 190 GLN A N 1
ATOM 1461 C CA . GLN A 1 190 ? 8.394 11.533 1.171 1.00 96.06 190 GLN A CA 1
ATOM 1462 C C . GLN A 1 190 ? 9.183 12.758 0.652 1.00 96.06 190 GLN A C 1
ATOM 1464 O O . GLN A 1 190 ? 9.905 12.679 -0.342 1.00 96.06 190 GLN A O 1
ATOM 1469 N N . GLY A 1 191 ? 9.096 13.882 1.363 1.00 94.12 191 GLY A N 1
ATOM 1470 C CA . GLY A 1 191 ? 9.798 15.131 1.115 1.00 94.12 191 GLY A CA 1
ATOM 1471 C C . GLY A 1 191 ? 10.323 15.738 2.420 1.00 94.12 191 GLY A C 1
ATOM 1472 O O . GLY A 1 191 ? 10.126 15.158 3.488 1.00 94.12 191 GLY A O 1
ATOM 1473 N N . PRO A 1 192 ? 11.039 16.872 2.343 1.00 96.62 192 PRO A N 1
ATOM 1474 C CA . PRO A 1 192 ? 11.711 17.450 3.503 1.00 96.62 192 PRO A CA 1
ATOM 1475 C C . PRO A 1 192 ? 10.967 18.641 4.139 1.00 96.62 192 PRO A C 1
ATOM 1477 O O . PRO A 1 192 ? 11.513 19.284 5.032 1.00 96.62 192 PRO A O 1
ATOM 1480 N N . VAL A 1 193 ? 9.780 19.025 3.661 1.00 97.38 193 VAL A N 1
ATOM 1481 C CA . VAL A 1 193 ? 9.117 20.290 4.020 1.00 97.38 193 VAL A CA 1
ATOM 1482 C C . VAL A 1 193 ? 8.690 20.311 5.485 1.00 97.38 193 VAL A C 1
ATOM 1484 O O . VAL A 1 193 ? 8.932 21.306 6.166 1.00 97.38 193 VAL A O 1
ATOM 1487 N N . LEU A 1 194 ? 8.074 19.250 6.003 1.00 97.88 194 LEU A N 1
ATOM 1488 C CA . LEU A 1 194 ? 7.632 19.169 7.397 1.00 97.88 194 LEU A CA 1
ATOM 1489 C C . LEU A 1 194 ? 8.824 19.211 8.355 1.00 97.88 194 LEU A C 1
ATOM 1491 O O . LEU A 1 194 ? 8.793 19.964 9.328 1.00 97.88 194 LEU A O 1
ATOM 1495 N N . GLU A 1 195 ? 9.900 18.490 8.035 1.00 97.69 195 GLU A N 1
ATOM 1496 C CA . GLU A 1 195 ? 11.148 18.526 8.804 1.00 97.69 195 GLU A CA 1
ATOM 1497 C C . GLU A 1 195 ? 11.760 19.934 8.799 1.00 97.69 195 GLU A C 1
ATOM 1499 O O . GLU A 1 195 ? 12.001 20.512 9.859 1.00 97.69 195 GLU A O 1
ATOM 1504 N N . GLN A 1 196 ? 11.936 20.536 7.618 1.00 97.81 196 GLN A N 1
ATOM 1505 C CA . GLN A 1 196 ? 12.527 21.871 7.468 1.00 97.81 196 GLN A CA 1
ATOM 1506 C C . GLN A 1 196 ? 11.693 22.978 8.119 1.00 97.81 196 GLN A C 1
ATOM 1508 O O . GLN A 1 196 ? 12.239 23.987 8.563 1.00 97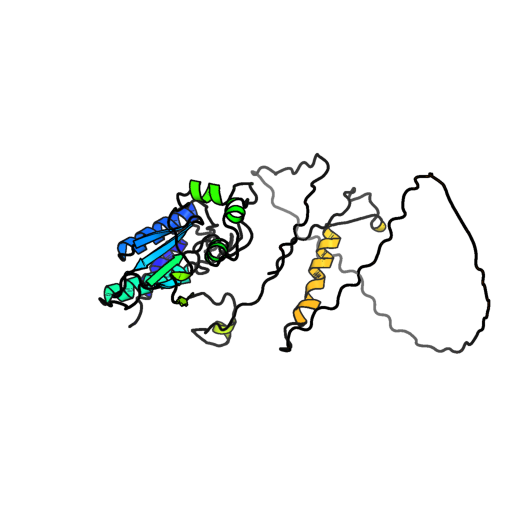.81 196 GLN A O 1
ATOM 1513 N N . THR A 1 197 ? 10.372 22.810 8.175 1.00 97.31 197 THR A N 1
ATOM 1514 C CA . THR A 1 197 ? 9.455 23.780 8.790 1.00 97.31 197 THR A CA 1
ATOM 1515 C C . THR A 1 197 ? 9.158 23.483 10.261 1.00 97.31 197 THR A C 1
ATOM 1517 O O . THR A 1 197 ? 8.400 24.228 10.889 1.00 97.31 197 THR A O 1
ATOM 1520 N N . GLY A 1 198 ? 9.735 22.415 10.827 1.00 97.62 198 GLY A N 1
ATOM 1521 C CA . GLY A 1 198 ? 9.502 21.997 12.209 1.00 97.62 198 GLY A CA 1
ATOM 1522 C C . GLY A 1 198 ? 8.039 21.642 12.497 1.00 97.62 198 GLY A C 1
ATOM 1523 O O . GLY A 1 198 ? 7.552 21.862 13.607 1.00 97.62 198 GLY A O 1
ATOM 1524 N N . LYS A 1 199 ? 7.300 21.154 11.494 1.00 97.94 199 LYS A N 1
ATOM 1525 C CA . LYS A 1 199 ? 5.890 20.768 11.617 1.00 97.94 199 LYS A CA 1
ATOM 1526 C C . LYS A 1 199 ? 5.772 19.259 11.761 1.00 97.94 199 LYS A C 1
ATOM 1528 O O . LYS A 1 199 ? 6.325 18.506 10.978 1.00 97.94 199 LYS A O 1
ATOM 1533 N N . THR A 1 200 ? 4.995 18.811 12.743 1.00 97.56 200 THR A N 1
ATOM 1534 C CA . THR A 1 200 ? 4.780 17.374 12.971 1.00 97.56 200 THR A CA 1
ATOM 1535 C C . THR A 1 200 ? 3.779 16.763 11.990 1.00 97.56 200 THR A C 1
ATOM 1537 O O . THR A 1 200 ? 3.949 15.619 11.590 1.00 97.56 200 THR A O 1
ATOM 1540 N N . ILE A 1 201 ? 2.727 17.503 11.617 1.00 98.06 201 ILE A N 1
ATOM 1541 C CA . ILE A 1 201 ? 1.615 17.002 10.796 1.00 98.06 201 ILE A CA 1
ATOM 1542 C C . ILE A 1 201 ? 1.357 17.959 9.633 1.00 98.06 201 ILE A C 1
ATOM 1544 O O . ILE A 1 201 ? 1.181 19.161 9.842 1.00 98.06 201 ILE A O 1
ATOM 1548 N N . GLY A 1 202 ? 1.292 17.406 8.422 1.00 97.56 202 GLY A N 1
ATOM 1549 C CA . GLY A 1 202 ? 0.824 18.096 7.224 1.00 97.56 202 GLY A CA 1
ATOM 1550 C C . GLY A 1 202 ? -0.617 17.714 6.899 1.00 97.56 202 GLY A C 1
ATOM 1551 O O . GLY A 1 202 ? -0.934 16.534 6.782 1.00 97.56 202 GLY A O 1
ATOM 1552 N N . VAL A 1 203 ? -1.494 18.705 6.730 1.00 97.62 203 VAL A N 1
ATOM 1553 C CA . VAL A 1 203 ? -2.847 18.483 6.198 1.00 97.62 203 VAL A CA 1
ATOM 1554 C C . VAL A 1 203 ? -2.769 18.569 4.677 1.00 97.62 203 VAL A C 1
ATOM 1556 O O . VAL A 1 203 ? -2.621 19.655 4.119 1.00 97.62 203 VAL A O 1
ATOM 1559 N N . VAL A 1 204 ? -2.821 17.416 4.011 1.00 96.94 204 VAL A N 1
ATOM 1560 C CA . VAL A 1 204 ? -2.695 17.321 2.552 1.00 96.94 204 VAL A CA 1
ATOM 1561 C C . VAL A 1 204 ? -3.958 17.868 1.884 1.00 96.94 204 VAL A C 1
ATOM 1563 O O . VAL A 1 204 ? -5.060 17.392 2.141 1.00 96.94 204 VAL A O 1
ATOM 1566 N N . THR A 1 205 ? -3.803 18.869 1.015 1.00 95.38 205 THR A N 1
ATOM 1567 C CA . THR A 1 205 ? -4.917 19.511 0.289 1.00 95.38 205 THR A CA 1
ATOM 1568 C C . THR A 1 205 ? -5.069 19.023 -1.151 1.00 95.38 205 THR A C 1
ATOM 1570 O O . THR A 1 205 ? -6.086 19.289 -1.788 1.00 95.38 205 THR A O 1
ATOM 1573 N N . GLY A 1 206 ? -4.077 18.301 -1.674 1.00 91.38 206 GLY A N 1
ATOM 1574 C CA . GLY A 1 206 ? -4.102 17.722 -3.010 1.00 91.38 206 GLY A CA 1
ATOM 1575 C C . GLY A 1 206 ? -2.844 16.911 -3.310 1.00 91.38 206 GLY A C 1
ATOM 1576 O O . GLY A 1 206 ? -1.846 17.006 -2.597 1.00 91.38 206 GLY A O 1
ATOM 1577 N N . ALA A 1 207 ? -2.898 16.134 -4.390 1.00 89.81 207 ALA A N 1
ATOM 1578 C CA . ALA A 1 207 ? -1.780 15.358 -4.917 1.00 89.81 207 ALA A CA 1
ATOM 1579 C C . ALA A 1 207 ? -1.404 15.861 -6.318 1.00 89.81 207 ALA A C 1
ATOM 1581 O O . ALA A 1 207 ? -2.258 16.313 -7.085 1.00 89.81 207 ALA A O 1
ATOM 1582 N N . GLN A 1 208 ? -0.117 15.807 -6.658 1.00 85.44 208 GLN A N 1
ATOM 1583 C CA . GLN A 1 208 ? 0.360 16.237 -7.972 1.00 85.44 208 GLN A CA 1
ATOM 1584 C C . GLN A 1 208 ? -0.080 15.252 -9.061 1.00 85.44 208 GLN A C 1
ATOM 1586 O O . GLN A 1 208 ? -0.016 14.037 -8.882 1.00 85.44 208 GLN A O 1
ATOM 1591 N N . GLY A 1 209 ? -0.481 15.778 -10.220 1.00 86.50 209 GLY A N 1
ATOM 1592 C CA . GLY A 1 209 ? -0.754 14.955 -11.395 1.00 86.50 209 GLY A CA 1
ATOM 1593 C C . GLY A 1 209 ? 0.538 14.374 -11.971 1.00 86.50 209 GLY A C 1
ATOM 1594 O O . GLY A 1 209 ? 1.508 15.100 -12.184 1.00 86.50 209 GLY A O 1
ATOM 1595 N N . GLN A 1 210 ? 0.540 13.076 -12.266 1.00 82.94 210 GLN A N 1
ATOM 1596 C CA . GLN A 1 210 ? 1.717 12.370 -12.772 1.00 82.94 210 GLN A CA 1
ATOM 1597 C C . GLN A 1 210 ? 1.542 11.985 -14.246 1.00 82.94 210 GLN A C 1
ATOM 1599 O O . GLN A 1 210 ? 0.451 11.625 -14.688 1.00 82.94 210 GLN A O 1
ATOM 1604 N N . ARG A 1 211 ? 2.625 12.055 -15.029 1.00 81.62 211 ARG A N 1
ATOM 1605 C CA . ARG A 1 211 ? 2.670 11.558 -16.413 1.00 81.62 211 ARG A CA 1
ATOM 1606 C C . ARG A 1 211 ? 3.938 10.756 -16.626 1.00 81.62 211 ARG A C 1
ATOM 1608 O O . ARG A 1 211 ? 5.035 11.283 -16.473 1.00 81.62 211 ARG A O 1
ATOM 1615 N N . TRP A 1 212 ? 3.753 9.501 -17.000 1.00 80.56 212 TRP A N 1
ATOM 1616 C CA . TRP A 1 212 ? 4.825 8.541 -17.199 1.00 80.56 212 TRP A CA 1
ATOM 1617 C C . TRP A 1 212 ? 4.953 8.257 -18.698 1.00 80.56 212 TRP A C 1
ATOM 1619 O O . TRP A 1 212 ? 3.944 8.170 -19.405 1.00 80.56 212 TRP A O 1
ATOM 1629 N N . PHE A 1 213 ? 6.187 8.170 -19.194 1.00 82.19 213 PHE A N 1
ATOM 1630 C CA . PHE A 1 213 ? 6.483 7.979 -20.613 1.00 82.19 213 PHE A CA 1
ATOM 1631 C C . PHE A 1 213 ? 7.504 6.862 -20.791 1.00 82.19 213 PHE A C 1
ATOM 1633 O O . PHE A 1 213 ? 8.602 6.948 -20.247 1.00 82.19 213 PHE A O 1
ATOM 1640 N N . ASP A 1 214 ? 7.177 5.896 -21.644 1.00 81.88 214 ASP A N 1
ATOM 1641 C CA . ASP A 1 214 ? 8.146 4.939 -22.167 1.00 81.88 214 ASP A CA 1
ATOM 1642 C C . ASP A 1 214 ? 8.685 5.454 -23.502 1.00 81.88 214 ASP A C 1
ATOM 1644 O O . ASP A 1 214 ? 7.939 5.636 -24.470 1.00 81.88 214 ASP A O 1
ATOM 1648 N N . LEU A 1 215 ? 9.992 5.710 -23.557 1.00 86.62 215 LEU A N 1
ATOM 1649 C CA . LEU A 1 215 ? 10.669 6.205 -24.753 1.00 86.62 215 LEU A CA 1
ATOM 1650 C C . LEU A 1 215 ? 11.577 5.118 -25.327 1.00 86.62 215 LEU A C 1
ATOM 1652 O O . LEU A 1 215 ? 12.517 4.668 -24.676 1.00 86.62 215 LEU A O 1
ATOM 1656 N N . ILE A 1 216 ? 11.328 4.738 -26.580 1.00 90.50 216 ILE A N 1
ATOM 1657 C CA . ILE A 1 216 ? 12.200 3.835 -27.335 1.00 90.50 216 ILE A CA 1
ATOM 1658 C C . ILE A 1 216 ? 13.044 4.676 -28.288 1.00 90.50 216 ILE A C 1
ATOM 1660 O O . ILE A 1 216 ? 12.519 5.325 -29.193 1.00 90.50 216 ILE A O 1
ATOM 1664 N N . VAL A 1 217 ? 14.361 4.643 -28.091 1.00 93.62 217 VAL A N 1
ATOM 1665 C CA . VAL A 1 217 ? 15.331 5.335 -28.947 1.00 93.62 217 VAL A CA 1
ATOM 1666 C C . VAL A 1 217 ? 16.008 4.304 -29.831 1.00 93.62 217 VAL A C 1
ATOM 1668 O O . VAL A 1 217 ? 16.778 3.475 -29.354 1.00 93.62 217 VAL A O 1
ATOM 1671 N N . THR A 1 218 ? 15.713 4.335 -31.126 1.00 95.69 218 THR A N 1
ATOM 1672 C CA . THR A 1 218 ? 16.293 3.392 -32.084 1.00 95.69 218 THR A CA 1
ATOM 1673 C C . THR A 1 218 ? 17.441 4.046 -32.837 1.00 95.69 218 THR A C 1
ATOM 1675 O O . THR A 1 218 ? 17.264 5.059 -33.513 1.00 95.69 218 THR A O 1
ATOM 1678 N N . GLY A 1 219 ? 18.620 3.449 -32.703 1.00 95.12 219 GLY A N 1
ATOM 1679 C CA . GLY A 1 219 ? 19.827 3.823 -33.426 1.00 95.12 219 GLY A CA 1
ATOM 1680 C C . GLY A 1 219 ? 20.157 2.828 -34.534 1.00 95.12 219 GLY A C 1
ATOM 1681 O O . GLY A 1 219 ? 19.290 2.117 -35.037 1.00 95.12 219 GLY A O 1
ATOM 1682 N N . GLN A 1 220 ? 21.434 2.763 -34.887 1.00 96.88 220 GLN A N 1
ATOM 1683 C CA . GLN A 1 220 ? 21.992 1.762 -35.789 1.00 96.88 220 GLN A CA 1
ATOM 1684 C C . GLN A 1 220 ? 23.209 1.117 -35.127 1.00 96.88 220 GLN A C 1
ATOM 1686 O O . GLN A 1 220 ? 24.141 1.818 -34.731 1.00 96.88 220 GLN A O 1
ATOM 1691 N N . GLU A 1 221 ? 23.201 -0.211 -35.019 1.00 94.38 221 GLU A N 1
ATOM 1692 C CA . GLU A 1 221 ? 24.363 -0.968 -34.555 1.00 94.38 221 GLU A CA 1
ATOM 1693 C C . GLU A 1 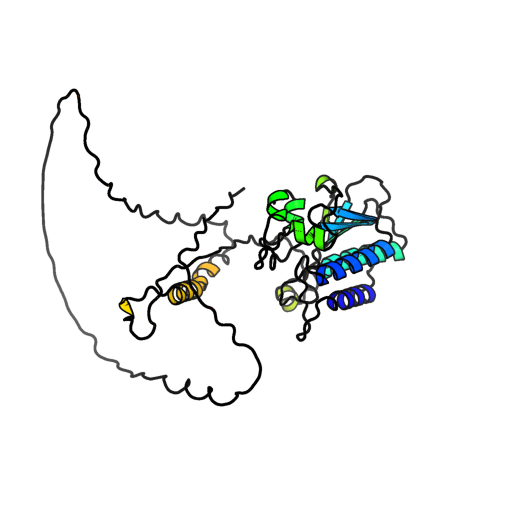221 ? 25.504 -0.852 -35.571 1.00 94.38 221 GLU A C 1
ATOM 1695 O O . GLU A 1 221 ? 25.297 -0.979 -36.780 1.00 94.38 221 GLU A O 1
ATOM 1700 N N . ALA A 1 222 ? 26.714 -0.585 -35.083 1.00 94.25 222 ALA A N 1
ATOM 1701 C CA . ALA A 1 222 ? 27.898 -0.435 -35.916 1.00 94.25 222 ALA A CA 1
ATOM 1702 C C . ALA A 1 222 ? 29.168 -0.738 -35.107 1.00 94.25 222 ALA A C 1
ATOM 1704 O O . ALA A 1 222 ? 29.169 -0.679 -33.875 1.00 94.25 222 ALA A O 1
ATOM 1705 N N . HIS A 1 223 ? 30.273 -1.050 -35.789 1.00 95.75 223 HIS A N 1
ATOM 1706 C CA . HIS A 1 223 ? 31.534 -1.350 -35.112 1.00 95.75 223 HIS A CA 1
ATOM 1707 C C . HIS A 1 223 ? 32.109 -0.091 -34.442 1.00 95.75 223 HIS A C 1
ATOM 1709 O O . HIS A 1 223 ? 32.360 0.923 -35.100 1.00 95.75 223 HIS A O 1
ATOM 1715 N N . ALA A 1 224 ? 32.353 -0.161 -33.131 1.00 93.62 224 ALA A N 1
ATOM 1716 C CA . ALA A 1 224 ? 32.716 0.998 -32.313 1.00 93.62 224 ALA A CA 1
ATOM 1717 C C . ALA A 1 224 ? 34.060 1.651 -32.688 1.00 93.62 224 ALA A C 1
ATOM 1719 O O . ALA A 1 224 ? 34.244 2.837 -32.416 1.00 93.62 224 ALA A O 1
ATOM 1720 N N . GLY A 1 225 ? 34.990 0.908 -33.300 1.00 94.50 225 GLY A N 1
ATOM 1721 C CA . GLY A 1 225 ? 36.303 1.433 -33.697 1.00 94.50 225 GLY A CA 1
ATOM 1722 C C . GLY A 1 225 ? 36.371 1.960 -35.131 1.00 94.50 225 GLY A C 1
ATOM 1723 O O . GLY A 1 225 ? 37.077 2.923 -35.396 1.00 94.50 225 GLY A O 1
ATOM 1724 N N . THR A 1 226 ? 35.635 1.347 -36.058 1.00 94.69 226 THR A N 1
ATOM 1725 C CA . THR A 1 226 ? 35.808 1.581 -37.507 1.00 94.69 226 THR A CA 1
ATOM 1726 C C . THR A 1 226 ? 34.692 2.414 -38.118 1.00 94.69 226 THR A C 1
ATOM 1728 O O . THR A 1 226 ? 34.803 2.813 -39.271 1.00 94.69 226 THR A O 1
ATOM 1731 N N . THR A 1 227 ? 33.627 2.695 -37.364 1.00 94.12 227 THR A N 1
ATOM 1732 C CA . THR A 1 227 ? 32.543 3.571 -37.817 1.00 94.12 227 THR A CA 1
ATOM 1733 C C . THR A 1 227 ? 32.921 5.027 -37.538 1.00 94.12 227 THR A C 1
ATOM 1735 O O . THR A 1 227 ? 33.022 5.387 -36.352 1.00 94.12 227 THR A O 1
ATOM 1738 N N . PRO A 1 228 ? 33.106 5.871 -38.576 1.00 95.81 228 PRO A N 1
ATOM 1739 C CA . PRO A 1 228 ? 33.367 7.299 -38.400 1.00 95.81 228 PRO A CA 1
ATOM 1740 C C . PRO A 1 228 ? 32.269 7.966 -37.569 1.00 95.81 228 PRO A C 1
ATOM 1742 O O . PRO A 1 228 ? 31.114 7.536 -37.610 1.00 95.81 228 PRO A O 1
ATOM 1745 N N . MET A 1 229 ? 32.620 8.983 -36.782 1.00 95.12 229 MET A N 1
ATOM 1746 C CA . MET A 1 229 ? 31.709 9.588 -35.799 1.00 95.12 229 MET A CA 1
ATOM 1747 C C . MET A 1 229 ? 30.469 10.206 -36.453 1.00 95.12 229 MET A C 1
ATOM 1749 O O . MET A 1 229 ? 29.361 10.048 -35.945 1.00 95.12 229 MET A O 1
ATOM 1753 N N . GLU A 1 230 ? 30.652 10.846 -37.602 1.00 95.06 230 GLU A N 1
ATOM 1754 C CA . GLU A 1 230 ? 29.629 11.471 -38.440 1.00 95.06 230 GLU A CA 1
ATOM 1755 C C . GLU A 1 230 ? 28.600 10.476 -38.999 1.00 95.06 230 GLU A C 1
ATOM 1757 O O . GLU A 1 230 ? 27.467 10.856 -39.289 1.00 95.06 230 GLU A O 1
ATOM 1762 N N . ASN A 1 231 ? 28.961 9.193 -39.081 1.00 93.94 231 ASN A N 1
ATOM 1763 C CA . ASN A 1 231 ? 28.103 8.138 -39.620 1.00 93.94 231 ASN A CA 1
ATOM 1764 C C . ASN A 1 231 ? 27.326 7.388 -38.530 1.00 93.94 231 ASN A C 1
ATOM 1766 O O . ASN A 1 231 ? 26.519 6.507 -38.837 1.00 93.94 231 ASN A O 1
ATOM 1770 N N . ARG A 1 232 ? 27.554 7.702 -37.249 1.00 95.94 232 ARG A N 1
ATOM 1771 C CA . ARG A 1 232 ? 26.906 6.997 -36.140 1.00 95.94 232 ARG A CA 1
ATOM 1772 C C . ARG A 1 232 ? 25.478 7.482 -35.933 1.00 95.94 232 ARG A C 1
ATOM 1774 O O . ARG A 1 232 ? 25.214 8.674 -35.801 1.00 95.94 232 ARG A O 1
ATOM 1781 N N . ARG A 1 233 ? 24.563 6.527 -35.775 1.00 94.75 233 ARG A N 1
ATOM 1782 C CA . ARG A 1 233 ? 23.218 6.748 -35.226 1.00 94.75 233 ARG A CA 1
ATOM 1783 C C . ARG A 1 233 ? 23.157 6.124 -33.840 1.00 94.75 233 ARG A C 1
ATOM 1785 O O . ARG A 1 233 ? 22.588 5.056 -33.648 1.00 94.75 233 ARG A O 1
ATOM 1792 N N . ASP A 1 234 ? 23.830 6.762 -32.894 1.00 95.19 234 ASP A N 1
ATOM 1793 C CA . ASP A 1 234 ? 24.009 6.236 -31.543 1.00 95.19 234 ASP A CA 1
ATOM 1794 C C . ASP A 1 234 ? 22.773 6.525 -30.671 1.00 95.19 234 ASP A C 1
ATOM 1796 O O . ASP A 1 234 ? 22.493 7.672 -30.306 1.00 95.19 234 ASP A O 1
ATOM 1800 N N . ALA A 1 235 ? 22.017 5.471 -30.350 1.00 95.50 235 ALA A N 1
ATOM 1801 C CA . ALA A 1 235 ? 20.824 5.561 -29.511 1.00 95.50 235 ALA A CA 1
ATOM 1802 C C . ALA A 1 235 ? 21.141 6.012 -28.079 1.00 95.50 235 ALA A C 1
ATOM 1804 O O . ALA A 1 235 ? 20.363 6.767 -27.496 1.00 95.50 235 ALA A O 1
ATOM 1805 N N . LEU A 1 23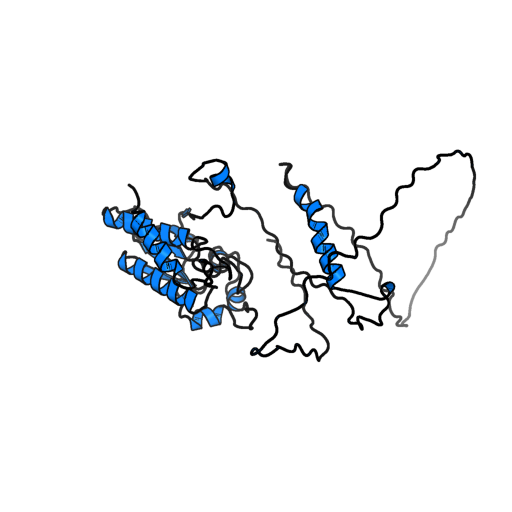6 ? 22.283 5.590 -27.524 1.00 94.75 236 LEU A N 1
ATOM 1806 C CA . LEU A 1 236 ? 22.700 5.949 -26.170 1.00 94.75 236 LEU A CA 1
ATOM 1807 C C . LEU A 1 236 ? 23.064 7.431 -26.100 1.00 94.75 236 LEU A C 1
ATOM 1809 O O . LEU A 1 236 ? 22.648 8.122 -25.172 1.00 94.75 236 LEU A O 1
ATOM 1813 N N . LEU A 1 237 ? 23.771 7.947 -27.107 1.00 93.69 237 LEU A N 1
ATOM 1814 C CA . LEU A 1 237 ? 24.051 9.378 -27.208 1.00 93.69 237 LEU A CA 1
ATOM 1815 C C . LEU A 1 237 ? 22.759 10.194 -27.368 1.00 93.69 237 LEU A C 1
ATOM 1817 O O . LEU A 1 237 ? 22.618 11.254 -26.755 1.00 93.69 237 LEU A O 1
ATOM 1821 N N . GLY A 1 238 ? 21.805 9.703 -28.166 1.00 92.19 238 GLY A N 1
ATOM 1822 C CA . GLY A 1 238 ? 20.476 10.304 -28.296 1.00 92.19 238 GLY A CA 1
ATOM 1823 C C . GLY A 1 238 ? 19.736 10.368 -26.957 1.00 92.19 238 GLY A C 1
ATOM 1824 O O . GLY A 1 238 ? 19.260 11.435 -26.567 1.00 92.19 238 GLY A O 1
ATOM 1825 N N . ALA A 1 239 ? 19.703 9.253 -26.223 1.00 92.25 239 ALA A N 1
ATOM 1826 C CA . ALA A 1 239 ? 19.112 9.170 -24.890 1.00 92.25 239 ALA A CA 1
ATOM 1827 C C . ALA A 1 239 ? 19.801 10.110 -23.889 1.00 92.25 239 ALA A C 1
ATOM 1829 O O . ALA A 1 239 ? 19.123 10.871 -23.204 1.00 92.25 239 ALA A O 1
ATOM 1830 N N . ALA A 1 240 ? 21.137 10.149 -23.865 1.00 91.56 240 ALA A N 1
ATOM 1831 C CA . ALA A 1 240 ? 21.900 11.033 -22.984 1.00 91.56 240 ALA A CA 1
ATOM 1832 C C . ALA A 1 240 ? 21.555 12.515 -23.207 1.00 91.56 240 ALA A C 1
ATOM 1834 O O . ALA A 1 240 ? 21.363 13.265 -22.252 1.00 91.56 240 ALA A O 1
ATOM 1835 N N . ARG A 1 241 ? 21.398 12.934 -24.469 1.00 89.06 241 ARG A N 1
ATOM 1836 C CA . ARG A 1 241 ? 20.991 14.308 -24.810 1.00 89.06 241 ARG A CA 1
ATOM 1837 C C . ARG A 1 241 ? 19.560 14.629 -24.385 1.00 89.06 241 ARG A C 1
ATOM 1839 O O . ARG A 1 241 ? 19.277 15.773 -24.035 1.00 89.06 241 ARG A O 1
ATOM 1846 N N . MET A 1 242 ? 18.656 13.650 -24.425 1.00 87.75 242 MET A N 1
ATOM 1847 C CA . MET A 1 242 ? 17.300 13.823 -23.898 1.00 87.75 242 MET A CA 1
ATOM 1848 C C . MET A 1 242 ? 17.304 13.973 -22.377 1.00 87.75 242 MET A C 1
ATOM 1850 O O . MET A 1 242 ? 16.584 14.828 -21.872 1.00 87.75 242 MET A O 1
ATOM 1854 N N . SER A 1 243 ? 18.149 13.216 -21.672 1.00 83.31 243 SER A N 1
ATOM 1855 C CA . SER A 1 243 ? 18.292 13.276 -20.211 1.00 83.31 243 SER A CA 1
ATOM 1856 C C . SER A 1 243 ? 18.970 14.547 -19.692 1.00 83.31 243 SER A C 1
ATOM 1858 O O . SER A 1 243 ? 18.748 14.915 -18.542 1.00 83.31 243 SER A O 1
ATOM 1860 N N . ASP A 1 244 ? 19.766 15.239 -20.511 1.00 80.25 244 ASP A N 1
ATOM 1861 C CA . ASP A 1 244 ? 20.424 16.504 -20.136 1.00 80.25 244 ASP A CA 1
ATOM 1862 C C . ASP A 1 244 ? 19.491 17.730 -20.274 1.00 80.25 244 ASP A C 1
ATOM 1864 O O . ASP A 1 244 ? 19.528 18.682 -19.491 1.00 80.25 244 ASP A O 1
ATOM 1868 N N . ARG A 1 245 ? 18.549 17.682 -21.224 1.00 66.00 245 ARG A N 1
ATOM 1869 C CA . ARG A 1 245 ? 17.565 18.750 -21.485 1.00 66.00 245 ARG A CA 1
ATOM 1870 C C . ARG A 1 245 ? 16.360 18.932 -20.520 1.00 66.00 245 ARG A C 1
ATOM 1872 O O . ARG A 1 245 ? 15.705 19.969 -20.660 1.00 66.00 245 ARG A O 1
ATOM 1879 N N . PRO A 1 246 ? 16.026 18.079 -19.524 1.00 56.06 246 PRO A N 1
ATOM 1880 C CA . PRO A 1 246 ? 14.824 18.248 -18.690 1.00 56.06 246 PRO A CA 1
ATOM 1881 C C . PRO A 1 246 ? 14.868 19.431 -17.713 1.00 56.06 246 PRO A C 1
ATOM 1883 O O . PRO A 1 246 ? 13.831 19.847 -17.199 1.00 56.06 246 PRO A O 1
ATOM 1886 N N . ARG A 1 247 ? 16.043 20.022 -17.444 1.00 49.53 247 ARG A N 1
ATOM 1887 C CA . ARG A 1 247 ? 16.156 21.141 -16.485 1.00 49.53 247 ARG A CA 1
ATOM 1888 C C . ARG A 1 247 ? 15.485 22.439 -16.963 1.00 49.53 247 ARG A C 1
ATOM 1890 O O . ARG A 1 247 ? 15.261 23.330 -16.144 1.00 49.53 247 ARG A O 1
ATOM 1897 N N . ALA A 1 248 ? 15.148 22.553 -18.250 1.00 44.94 248 ALA A N 1
ATOM 1898 C CA . ALA A 1 248 ? 14.486 23.733 -18.811 1.00 44.94 248 ALA A CA 1
ATOM 1899 C C . ALA A 1 248 ? 12.953 23.717 -18.634 1.00 44.94 248 ALA A C 1
ATOM 1901 O O . ALA A 1 248 ? 12.356 24.764 -18.396 1.00 44.94 248 ALA A O 1
ATOM 1902 N N . SER A 1 249 ? 12.307 22.546 -18.686 1.00 49.50 249 SER A N 1
ATOM 1903 C CA . SER A 1 249 ? 10.843 22.409 -18.578 1.00 49.50 249 SER A CA 1
ATOM 1904 C C . SER A 1 249 ? 10.333 22.374 -17.132 1.00 49.50 249 SER A C 1
ATOM 1906 O O . SER A 1 249 ? 9.216 22.818 -16.869 1.00 49.50 249 SER A O 1
ATOM 1908 N N . ALA A 1 250 ? 11.158 21.947 -16.169 1.00 47.84 250 ALA A N 1
ATOM 1909 C CA . ALA A 1 250 ? 10.799 21.906 -14.745 1.00 47.84 250 ALA A CA 1
ATOM 1910 C C . ALA A 1 250 ? 10.596 23.296 -14.093 1.00 47.84 250 ALA A C 1
ATOM 1912 O O . ALA A 1 250 ? 10.074 23.387 -12.984 1.00 47.84 250 ALA A O 1
ATOM 1913 N N . ARG A 1 251 ? 10.978 24.396 -14.765 1.00 41.28 251 ARG A N 1
ATOM 1914 C CA . ARG A 1 251 ? 10.779 25.771 -14.262 1.00 41.28 251 ARG A CA 1
ATOM 1915 C C . ARG A 1 251 ? 9.382 26.342 -14.524 1.00 41.28 251 ARG A C 1
ATOM 1917 O O . ARG A 1 251 ? 9.029 27.324 -13.888 1.00 41.28 251 ARG A O 1
ATOM 1924 N N . CYS A 1 252 ? 8.572 25.727 -15.390 1.00 33.59 252 CYS A N 1
ATOM 1925 C CA . CYS A 1 252 ? 7.238 26.246 -15.728 1.00 33.59 252 CYS A CA 1
ATOM 1926 C C . CYS A 1 252 ? 6.180 26.076 -14.622 1.00 33.59 252 CYS A C 1
ATOM 1928 O O . CYS A 1 252 ? 5.086 26.605 -14.761 1.00 33.59 252 CYS A O 1
ATOM 1930 N N . VAL A 1 253 ? 6.473 25.348 -13.538 1.00 44.22 253 VAL A N 1
ATOM 1931 C CA . VAL A 1 253 ? 5.493 25.047 -12.472 1.00 44.22 253 VAL A CA 1
ATOM 1932 C C . VAL A 1 253 ? 5.610 26.005 -11.274 1.00 44.22 253 VAL A C 1
ATOM 1934 O O . VAL A 1 253 ? 4.758 25.990 -10.393 1.00 44.22 253 VAL A O 1
ATOM 1937 N N . ARG A 1 254 ? 6.636 26.871 -11.219 1.00 38.41 254 ARG A N 1
ATOM 1938 C CA . ARG A 1 254 ? 6.832 27.783 -10.073 1.00 38.41 254 ARG A CA 1
ATOM 1939 C C . ARG A 1 254 ? 5.942 29.028 -10.080 1.00 38.41 254 ARG A C 1
ATOM 1941 O O . ARG A 1 254 ? 5.769 29.616 -9.018 1.00 38.41 254 ARG A O 1
ATOM 1948 N N . ASP A 1 255 ? 5.336 29.381 -11.208 1.00 34.84 255 ASP A N 1
ATOM 1949 C CA . ASP A 1 255 ? 4.464 30.552 -11.294 1.00 34.84 255 ASP A CA 1
ATOM 1950 C C . ASP A 1 255 ? 3.006 30.085 -11.270 1.00 34.84 255 ASP A C 1
ATOM 1952 O O . ASP A 1 255 ? 2.506 29.535 -12.249 1.00 34.84 255 ASP A O 1
ATOM 1956 N N . GLY A 1 256 ? 2.340 30.260 -10.124 1.00 35.16 256 GLY A N 1
ATOM 1957 C CA . GLY A 1 256 ? 0.977 29.800 -9.816 1.00 35.16 256 GLY A CA 1
ATOM 1958 C C . GLY A 1 256 ? -0.156 30.443 -10.630 1.00 35.16 256 GLY A C 1
ATOM 1959 O O . GLY A 1 256 ? -1.143 30.900 -10.061 1.00 35.16 256 GLY A O 1
ATOM 1960 N N . GLY A 1 257 ? -0.038 30.486 -11.956 1.00 31.67 257 GLY A N 1
ATOM 1961 C CA . GLY A 1 257 ? -1.123 30.815 -12.877 1.00 31.67 257 GLY A CA 1
ATOM 1962 C C . GLY A 1 257 ? -1.838 29.558 -13.394 1.00 31.67 257 GLY A C 1
ATOM 1963 O O . GLY A 1 257 ? -1.237 28.481 -13.434 1.00 31.67 257 GLY A O 1
ATOM 1964 N N . PRO A 1 258 ? -3.112 29.662 -13.825 1.00 33.88 258 PRO A N 1
ATOM 1965 C CA . PRO A 1 258 ? -3.832 28.537 -14.414 1.00 33.88 258 PRO A CA 1
ATOM 1966 C C . PRO A 1 258 ? -3.051 27.985 -15.609 1.00 33.88 258 PRO A C 1
ATOM 1968 O O . PRO A 1 258 ? -2.569 28.749 -16.450 1.00 33.88 258 PRO A O 1
ATOM 1971 N N . ALA A 1 259 ? -2.923 26.656 -15.660 1.00 36.81 259 ALA A N 1
ATOM 1972 C CA . ALA A 1 259 ? -2.159 25.927 -16.664 1.00 36.81 259 ALA A CA 1
ATOM 1973 C C . ALA A 1 259 ? -2.497 26.422 -18.080 1.00 36.81 259 ALA A C 1
ATOM 1975 O O . ALA A 1 259 ? -3.549 26.102 -18.640 1.00 36.81 259 ALA A O 1
ATOM 1976 N N . ARG A 1 260 ? -1.602 27.215 -18.681 1.00 33.25 260 ARG A N 1
ATOM 1977 C CA . ARG A 1 260 ? -1.722 27.574 -20.094 1.00 33.25 260 ARG A CA 1
ATOM 1978 C C . ARG A 1 260 ? -1.515 26.300 -20.908 1.00 33.25 260 ARG A C 1
ATOM 1980 O O . ARG A 1 260 ? -0.546 25.573 -20.685 1.00 33.25 260 ARG A O 1
ATOM 1987 N N . ARG A 1 261 ? -2.443 26.015 -21.831 1.00 30.36 261 ARG A N 1
ATOM 1988 C CA . ARG A 1 261 ? -2.313 24.909 -22.791 1.00 30.36 261 ARG A CA 1
ATOM 1989 C C . ARG A 1 261 ? -0.937 24.993 -23.450 1.00 30.36 261 ARG A C 1
ATOM 1991 O O . ARG A 1 261 ? -0.557 26.055 -23.939 1.00 30.36 261 ARG A O 1
ATOM 1998 N N . ALA A 1 262 ? -0.209 23.878 -23.443 1.00 33.06 262 ALA A N 1
ATOM 1999 C CA . ALA A 1 262 ? 1.034 23.760 -24.191 1.00 33.06 262 ALA A CA 1
ATOM 2000 C C . ALA A 1 262 ? 0.771 24.115 -25.669 1.00 33.06 262 ALA A C 1
ATOM 2002 O O . ALA A 1 262 ? -0.262 23.689 -26.198 1.00 33.06 262 ALA A O 1
ATOM 2003 N N . PRO A 1 263 ? 1.652 24.886 -26.330 1.00 30.55 263 PRO A N 1
ATOM 2004 C CA . PRO A 1 263 ? 1.500 25.170 -27.747 1.00 30.55 263 PRO A CA 1
ATOM 2005 C C . PRO A 1 263 ? 1.542 23.860 -28.536 1.00 30.55 263 PRO A C 1
ATOM 2007 O O . PRO A 1 263 ? 2.348 22.967 -28.265 1.00 30.55 263 PRO A O 1
ATOM 2010 N N . GLU A 1 264 ? 0.623 23.752 -29.487 1.00 27.34 264 GLU A N 1
ATOM 2011 C CA . GLU A 1 264 ? 0.503 22.639 -30.415 1.00 27.34 264 GLU A CA 1
ATOM 2012 C C . GLU A 1 264 ? 1.835 22.487 -31.164 1.00 27.34 264 GLU A C 1
ATOM 2014 O O . GLU A 1 264 ? 2.262 23.382 -31.894 1.00 27.34 264 GLU A O 1
ATOM 2019 N N . LEU A 1 265 ? 2.545 21.378 -30.932 1.00 30.75 265 LEU A N 1
ATOM 2020 C CA . LEU A 1 265 ? 3.719 21.022 -31.724 1.00 30.75 265 LEU A CA 1
ATOM 2021 C C . LEU A 1 265 ? 3.250 20.834 -33.168 1.00 30.75 265 LEU A C 1
ATOM 2023 O O . LEU A 1 265 ? 2.558 19.862 -33.473 1.00 30.75 265 LEU A O 1
ATOM 2027 N N . ALA A 1 266 ? 3.611 21.791 -34.024 1.00 26.84 266 ALA A N 1
ATOM 2028 C CA . ALA A 1 266 ? 3.324 21.779 -35.448 1.00 26.84 266 ALA A CA 1
ATOM 2029 C C . ALA A 1 266 ? 3.689 20.414 -36.046 1.00 26.84 266 ALA A C 1
ATOM 2031 O O . ALA A 1 266 ? 4.842 19.977 -36.016 1.00 26.84 266 ALA A O 1
ATOM 2032 N N . GLN A 1 267 ? 2.676 19.730 -36.571 1.00 26.38 267 GLN A N 1
ATOM 2033 C CA . GLN A 1 267 ? 2.851 18.519 -37.351 1.00 26.38 267 GLN A CA 1
ATOM 2034 C C . GLN A 1 267 ? 3.605 18.894 -38.629 1.00 26.38 267 GLN A C 1
ATOM 2036 O O . GLN A 1 267 ? 3.056 19.535 -39.522 1.00 26.38 267 GLN A O 1
ATOM 2041 N N . HIS A 1 268 ? 4.878 18.515 -38.722 1.00 27.58 268 HIS A N 1
ATOM 2042 C CA . HIS A 1 268 ? 5.580 18.537 -39.997 1.00 27.58 268 HIS A CA 1
ATOM 2043 C C . HIS A 1 268 ? 5.022 17.417 -40.883 1.00 27.58 268 HIS A C 1
ATOM 2045 O O . HIS A 1 268 ? 5.361 16.243 -40.725 1.00 27.58 268 HIS A O 1
ATOM 2051 N N . ASP A 1 269 ? 4.143 17.813 -41.801 1.00 25.77 269 ASP A N 1
ATOM 2052 C CA . ASP A 1 269 ? 3.616 17.003 -42.895 1.00 25.77 269 ASP A CA 1
ATOM 2053 C C . ASP A 1 269 ? 4.773 16.531 -43.794 1.00 25.77 269 ASP A C 1
ATOM 2055 O O . ASP A 1 269 ? 5.379 17.305 -44.539 1.00 25.77 269 ASP A O 1
ATOM 2059 N N . THR A 1 270 ? 5.125 15.249 -43.697 1.00 29.06 270 THR A N 1
ATOM 2060 C CA . THR A 1 270 ? 6.045 14.595 -44.633 1.00 29.06 270 THR A CA 1
ATOM 2061 C C . THR A 1 270 ? 5.215 13.858 -45.673 1.00 29.06 270 THR A C 1
ATOM 2063 O O . THR A 1 270 ? 4.846 12.697 -45.511 1.00 29.06 270 THR A O 1
ATOM 2066 N N . ARG A 1 271 ? 4.924 14.561 -46.773 1.00 25.58 271 ARG A N 1
ATOM 2067 C CA . ARG A 1 271 ? 4.287 14.007 -47.973 1.00 25.58 271 ARG A CA 1
ATOM 2068 C C . ARG A 1 271 ? 5.060 12.784 -48.474 1.00 25.58 271 ARG A C 1
ATOM 2070 O O . ARG A 1 271 ? 6.145 12.909 -49.046 1.00 25.58 271 ARG A O 1
ATOM 2077 N N . ALA A 1 272 ? 4.472 11.603 -48.310 1.00 28.53 272 ALA A N 1
ATOM 2078 C CA . ALA A 1 272 ? 4.894 10.396 -49.003 1.00 28.53 272 ALA A CA 1
ATOM 2079 C C . ALA A 1 272 ? 4.593 10.553 -50.504 1.00 28.53 272 ALA A C 1
ATOM 2081 O O . ALA A 1 272 ? 3.441 10.705 -50.910 1.00 28.53 272 ALA A O 1
ATOM 2082 N N . ARG A 1 273 ? 5.641 10.539 -51.337 1.00 26.92 273 ARG A N 1
ATOM 2083 C CA . ARG A 1 273 ? 5.518 10.464 -52.798 1.00 26.92 273 ARG A CA 1
ATOM 2084 C C . ARG A 1 273 ? 4.860 9.131 -53.164 1.00 26.92 273 ARG A C 1
ATOM 2086 O O . ARG A 1 273 ? 5.415 8.071 -52.885 1.00 26.92 273 ARG A O 1
ATOM 2093 N N . GLY A 1 274 ? 3.670 9.209 -53.756 1.00 27.59 274 GLY A N 1
ATOM 2094 C CA . GLY A 1 274 ? 2.896 8.061 -54.213 1.00 27.59 274 GLY A CA 1
ATOM 2095 C C . GLY A 1 274 ? 3.591 7.302 -55.343 1.00 27.59 274 GLY A C 1
ATOM 2096 O O . GLY A 1 274 ? 4.049 7.892 -56.320 1.00 27.59 274 GLY A O 1
ATOM 2097 N N . LEU A 1 275 ? 3.641 5.979 -55.188 1.00 29.11 275 LEU A N 1
ATOM 2098 C CA . LEU A 1 275 ? 3.924 5.019 -56.248 1.00 29.11 275 LEU A CA 1
ATOM 2099 C C . LEU A 1 275 ? 2.808 5.064 -57.300 1.00 29.11 275 LEU A C 1
ATOM 2101 O O . LEU A 1 275 ? 1.625 4.981 -56.976 1.00 29.11 275 LEU A O 1
ATOM 2105 N N . GLN A 1 276 ? 3.221 5.182 -58.559 1.00 25.02 276 GLN A N 1
ATOM 2106 C CA . GLN A 1 276 ? 2.376 5.166 -59.748 1.00 25.02 276 GLN A CA 1
ATOM 2107 C C . GLN A 1 276 ? 1.635 3.827 -59.905 1.00 25.02 276 GLN A C 1
ATOM 2109 O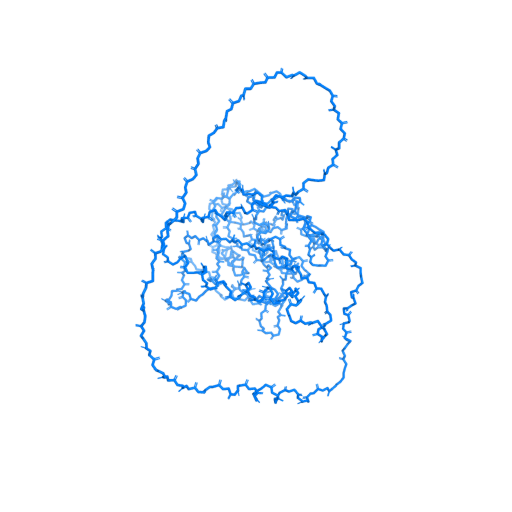 O . GLN A 1 276 ? 2.239 2.757 -59.840 1.00 25.02 276 GLN A O 1
ATOM 2114 N N . ARG A 1 277 ? 0.338 3.898 -60.215 1.00 27.44 277 ARG A N 1
ATOM 2115 C CA . ARG A 1 277 ? -0.405 2.878 -60.969 1.00 27.44 277 ARG A CA 1
ATOM 2116 C C . ARG A 1 277 ? -1.244 3.608 -62.020 1.00 27.44 277 ARG A C 1
ATOM 2118 O O . ARG A 1 277 ? -2.074 4.434 -61.656 1.00 27.44 277 ARG A O 1
ATOM 2125 N N . GLY A 1 278 ? -0.997 3.348 -63.302 1.00 24.80 278 GLY A N 1
ATOM 2126 C CA . GLY A 1 278 ? -1.930 3.681 -64.390 1.00 24.80 278 GLY A CA 1
ATOM 2127 C C . GLY A 1 278 ? -2.829 2.481 -64.725 1.00 24.80 278 GLY A C 1
ATOM 2128 O O . GLY A 1 278 ? -2.694 1.437 -64.087 1.00 24.80 278 GLY A O 1
ATOM 2129 N N . PRO A 1 279 ? -3.637 2.551 -65.795 1.00 32.84 279 PRO A N 1
ATOM 2130 C CA . PRO A 1 279 ? -4.606 3.603 -66.104 1.00 32.84 279 PRO A CA 1
ATOM 2131 C C . PRO A 1 279 ? -6.033 3.021 -66.241 1.00 32.84 279 PRO A C 1
ATOM 2133 O O . PRO A 1 279 ? -6.204 1.841 -66.537 1.00 32.84 279 PRO A O 1
ATOM 2136 N N . ALA A 1 280 ? -7.058 3.865 -66.113 1.00 26.50 280 ALA A N 1
ATOM 2137 C CA . ALA A 1 280 ? -8.374 3.619 -66.706 1.00 26.50 280 ALA A CA 1
ATOM 2138 C C . ALA A 1 280 ? -9.070 4.961 -67.003 1.00 26.50 280 ALA A C 1
ATOM 2140 O O . ALA A 1 280 ? -9.336 5.748 -66.098 1.00 26.50 280 ALA A O 1
ATOM 2141 N N . ALA A 1 281 ? -9.308 5.221 -68.289 1.00 26.66 281 ALA A N 1
ATOM 2142 C CA . ALA A 1 281 ? -10.260 6.204 -68.827 1.00 26.66 281 ALA A CA 1
ATOM 2143 C C . ALA A 1 281 ? -11.680 5.560 -68.860 1.00 26.66 281 ALA A C 1
ATOM 2145 O O . ALA A 1 281 ? -11.729 4.343 -68.651 1.00 26.66 281 ALA A O 1
ATOM 2146 N N . PRO A 1 282 ? -12.811 6.253 -69.170 1.00 35.75 282 PRO A N 1
ATOM 2147 C CA . PRO A 1 282 ? -12.923 7.526 -69.909 1.00 35.75 282 PRO A CA 1
ATOM 2148 C C . PRO A 1 282 ? -14.017 8.535 -69.450 1.00 35.75 282 PRO A C 1
ATOM 2150 O O . PRO A 1 282 ? -14.902 8.210 -68.668 1.00 35.75 282 PRO A O 1
ATOM 2153 N N . GLY A 1 283 ? -14.000 9.741 -70.049 1.00 24.42 283 GLY A N 1
ATOM 2154 C CA . GLY A 1 283 ? -15.228 10.475 -70.423 1.00 24.42 283 GLY A CA 1
ATOM 2155 C C . GLY A 1 283 ? -15.392 11.945 -69.983 1.00 24.42 283 GLY A C 1
ATOM 2156 O O . GLY A 1 283 ? -15.692 12.199 -68.826 1.00 24.42 283 GLY A O 1
ATOM 2157 N N . GLY A 1 284 ? -15.343 12.875 -70.958 1.00 24.44 284 GLY A N 1
ATOM 2158 C CA . GLY A 1 284 ? -16.148 14.121 -71.005 1.00 24.44 284 GLY A CA 1
ATOM 2159 C C . GLY A 1 284 ? -15.520 15.437 -70.496 1.00 24.44 284 GLY A C 1
ATOM 2160 O O . GLY A 1 284 ? -15.451 15.643 -69.294 1.00 24.44 284 GLY A O 1
ATOM 2161 N N . GLY A 1 285 ? -15.109 16.350 -71.398 1.00 23.83 285 GLY A N 1
ATOM 2162 C CA . GLY A 1 285 ? -14.642 17.730 -71.089 1.00 23.83 285 GLY A CA 1
ATOM 2163 C C . GLY A 1 285 ? -15.763 18.795 -71.113 1.00 23.83 285 GLY A C 1
ATOM 2164 O O . GLY A 1 285 ? -16.914 18.410 -70.933 1.00 23.83 285 GLY A O 1
ATOM 2165 N N . PRO A 1 286 ? -15.514 20.085 -71.459 1.00 37.31 286 PRO A N 1
ATOM 2166 C CA . PRO A 1 286 ? -14.270 20.874 -71.400 1.00 37.31 286 PRO A CA 1
ATOM 2167 C C . PRO A 1 286 ? -14.426 22.323 -70.821 1.00 37.31 286 PRO A C 1
ATOM 2169 O O . PRO A 1 286 ? -15.528 22.817 -70.623 1.00 37.31 286 PRO A O 1
ATOM 2172 N N . ALA A 1 287 ? -13.272 23.008 -70.697 1.00 25.83 287 ALA A N 1
ATOM 2173 C CA . ALA A 1 287 ? -13.017 24.467 -70.783 1.00 25.83 287 ALA A CA 1
ATOM 2174 C C . ALA A 1 287 ? -13.345 25.419 -69.601 1.00 25.83 287 ALA A C 1
ATOM 2176 O O . ALA A 1 287 ? -14.501 25.613 -69.255 1.00 25.83 287 ALA A O 1
ATOM 2177 N N . LEU A 1 288 ? -12.321 26.135 -69.091 1.00 24.47 288 LEU A N 1
ATOM 2178 C CA . LEU A 1 288 ? -12.097 27.575 -69.358 1.00 24.47 288 LEU A CA 1
ATOM 2179 C C . LEU A 1 288 ? -10.704 28.047 -68.860 1.00 24.47 288 LEU A C 1
ATOM 2181 O O . LEU A 1 288 ? -10.194 27.563 -67.851 1.00 24.47 288 LEU A O 1
ATOM 2185 N N . LEU A 1 289 ? -10.105 28.964 -69.625 1.00 23.59 289 LEU A N 1
ATOM 2186 C CA . LEU A 1 289 ? -8.825 29.662 -69.439 1.00 23.59 289 LEU A CA 1
ATOM 2187 C C . LEU A 1 289 ? -8.854 30.703 -68.299 1.00 23.59 289 LEU A C 1
ATOM 2189 O O . LEU A 1 289 ? -9.900 31.288 -68.052 1.00 23.59 289 LEU A O 1
ATOM 2193 N N . ASP A 1 290 ? -7.705 30.992 -67.667 1.00 24.81 290 ASP A N 1
ATOM 2194 C CA . ASP A 1 290 ? -6.959 32.249 -67.904 1.00 24.81 290 ASP A CA 1
ATOM 2195 C C . ASP A 1 290 ? -5.689 32.389 -67.043 1.00 24.81 290 ASP A C 1
ATOM 2197 O O . ASP A 1 290 ? -5.563 31.851 -65.944 1.00 24.81 290 ASP A O 1
ATOM 2201 N N . ALA A 1 291 ? -4.721 33.123 -67.596 1.00 25.30 291 ALA A N 1
ATOM 2202 C CA . ALA A 1 291 ? -3.374 33.356 -67.090 1.00 25.30 291 ALA A CA 1
ATOM 2203 C C . ALA A 1 291 ? -3.053 34.857 -67.076 1.00 25.30 291 ALA A C 1
ATOM 2205 O O . ALA A 1 291 ? -3.294 35.502 -68.085 1.00 25.30 291 ALA A O 1
ATOM 2206 N N . VAL A 1 292 ? -2.401 35.385 -66.027 1.00 25.52 292 VAL A N 1
ATOM 2207 C CA . VAL A 1 292 ? -1.655 36.676 -66.009 1.00 25.52 292 VAL A CA 1
ATOM 2208 C C . VAL A 1 292 ? -0.599 36.571 -64.874 1.00 25.52 292 VAL A C 1
ATOM 2210 O O . VAL A 1 292 ? -0.979 36.277 -63.747 1.00 25.52 292 VAL A O 1
ATOM 2213 N N . ARG A 1 293 ? 0.730 36.459 -65.121 1.00 24.44 293 ARG A N 1
ATOM 2214 C CA . ARG A 1 293 ? 1.787 37.510 -65.309 1.00 24.44 293 ARG A CA 1
ATOM 2215 C C . ARG A 1 293 ? 1.808 38.574 -64.184 1.00 24.44 293 ARG A C 1
ATOM 2217 O O . ARG A 1 293 ? 0.759 38.938 -63.700 1.00 24.44 293 ARG A O 1
ATOM 2224 N N . ALA A 1 294 ? 2.894 39.175 -63.689 1.00 27.81 294 ALA A N 1
ATOM 2225 C CA . ALA A 1 294 ? 4.338 39.271 -63.949 1.00 27.81 294 ALA A CA 1
ATOM 2226 C C . ALA A 1 294 ? 5.012 39.735 -62.617 1.00 27.81 294 ALA A C 1
ATOM 2228 O O . ALA A 1 294 ? 4.299 40.206 -61.740 1.00 27.81 294 ALA A O 1
ATOM 2229 N N . GLY A 1 295 ? 6.310 39.490 -62.354 1.00 24.19 295 GLY A N 1
ATOM 2230 C CA . GLY A 1 295 ? 7.415 40.481 -62.485 1.00 24.19 295 GLY A CA 1
ATOM 2231 C C . GLY A 1 295 ? 7.502 41.429 -61.262 1.00 24.19 295 GLY A C 1
ATOM 2232 O O . GLY A 1 295 ? 6.474 41.851 -60.775 1.00 24.19 295 GLY A O 1
ATOM 2233 N N . SER A 1 296 ? 8.618 41.851 -60.659 1.00 25.08 296 SER A N 1
ATOM 2234 C CA . SER A 1 296 ? 10.048 41.913 -60.993 1.00 25.08 296 SER A CA 1
ATOM 2235 C C . SER A 1 296 ? 10.810 42.478 -59.764 1.00 25.08 296 SER A C 1
ATOM 2237 O O . SER A 1 296 ? 10.307 43.392 -59.128 1.00 25.08 296 SER A O 1
ATOM 2239 N N . ARG A 1 297 ? 11.964 41.903 -59.384 1.00 26.73 297 ARG A N 1
ATOM 2240 C CA . ARG A 1 297 ? 13.342 42.475 -59.325 1.00 26.73 297 ARG A CA 1
ATOM 2241 C C . ARG A 1 297 ? 13.634 43.785 -58.551 1.00 26.73 297 ARG A C 1
ATOM 2243 O O . ARG A 1 297 ? 13.026 44.812 -58.806 1.00 26.73 297 ARG A O 1
ATOM 2250 N N . GLY A 1 298 ? 14.774 43.738 -57.837 1.00 24.50 298 GLY A N 1
ATOM 2251 C CA . GLY A 1 298 ? 15.679 44.855 -57.476 1.00 24.50 298 GLY A CA 1
ATOM 2252 C C . GLY A 1 298 ? 15.698 45.153 -55.969 1.00 24.50 298 GLY A C 1
ATOM 2253 O O . GLY A 1 298 ? 14.638 45.216 -55.374 1.00 24.50 298 GLY A O 1
ATOM 2254 N N . GLY A 1 299 ? 16.805 45.330 -55.239 1.00 24.41 299 GLY A N 1
ATOM 2255 C CA . GLY A 1 299 ? 18.231 45.449 -55.554 1.00 24.41 299 GLY A CA 1
ATOM 2256 C C . GLY A 1 299 ? 18.890 46.449 -54.577 1.00 24.41 299 GLY A C 1
ATOM 2257 O O . GLY A 1 299 ? 18.422 47.573 -54.496 1.00 24.41 299 GLY A O 1
ATOM 2258 N N . GLY A 1 300 ? 19.969 46.041 -53.885 1.00 24.20 300 GLY A N 1
ATOM 2259 C CA . GLY A 1 300 ? 21.071 46.896 -53.385 1.00 24.20 300 GLY A CA 1
ATOM 2260 C C . GLY A 1 300 ? 20.918 47.682 -52.065 1.00 24.20 300 GLY A C 1
ATOM 2261 O O . GLY A 1 300 ? 20.085 48.570 -51.968 1.00 24.20 300 GLY A O 1
ATOM 2262 N N . HIS A 1 301 ? 21.812 47.444 -51.088 1.00 27.08 301 HIS A N 1
ATOM 2263 C CA . HIS A 1 301 ? 22.923 48.365 -50.757 1.00 27.08 301 HIS A CA 1
ATOM 2264 C C . HIS A 1 301 ? 23.857 47.841 -49.638 1.00 27.08 301 HIS A C 1
ATOM 2266 O O . HIS A 1 301 ? 23.427 47.237 -48.661 1.00 27.08 301 HIS A O 1
ATOM 2272 N N . LEU A 1 302 ? 25.155 48.101 -49.838 1.00 27.02 302 LEU A N 1
ATOM 2273 C CA . LEU A 1 302 ? 26.305 47.966 -48.927 1.00 27.02 302 LEU A CA 1
ATOM 2274 C C . LEU A 1 302 ? 26.407 49.155 -47.949 1.00 27.02 302 LEU A C 1
ATOM 2276 O O . LEU A 1 302 ? 25.984 50.244 -48.331 1.00 27.02 302 LEU A O 1
ATOM 2280 N N . LEU A 1 303 ? 27.075 48.979 -46.788 1.00 27.08 303 LEU A N 1
ATOM 2281 C CA . LEU A 1 303 ? 28.318 49.692 -46.380 1.00 27.08 303 LEU A CA 1
ATOM 2282 C C . LEU A 1 303 ? 28.775 49.419 -44.916 1.00 27.08 303 LEU A C 1
ATOM 2284 O O . LEU A 1 303 ? 27.957 49.440 -44.005 1.00 27.08 303 LEU A O 1
ATOM 2288 N N . GLY A 1 304 ? 30.110 49.282 -44.750 1.00 24.05 304 GLY A N 1
ATOM 2289 C CA . GLY A 1 304 ? 30.972 49.588 -43.574 1.00 24.05 304 GLY A CA 1
ATOM 2290 C C . GLY A 1 304 ? 30.934 48.621 -42.372 1.00 24.05 304 GLY A C 1
ATOM 2291 O O . GLY A 1 304 ? 29.872 48.182 -41.972 1.00 24.05 304 GLY A O 1
ATOM 2292 N N . GLY A 1 305 ? 32.014 48.200 -41.698 1.00 23.05 305 GLY A N 1
ATOM 2293 C CA . GLY A 1 305 ? 33.440 48.557 -41.693 1.00 23.05 305 GLY A CA 1
ATOM 2294 C C . GLY A 1 305 ? 33.893 48.951 -40.272 1.00 23.05 305 GLY A C 1
ATOM 2295 O O . GLY A 1 305 ? 33.469 50.000 -39.807 1.00 23.05 305 GLY A O 1
ATOM 2296 N N . GLY A 1 306 ? 34.763 48.169 -39.600 1.00 22.59 306 GLY A N 1
ATOM 2297 C CA . GLY A 1 306 ? 35.578 48.670 -38.467 1.00 22.59 306 GLY A CA 1
ATOM 2298 C C . GLY A 1 306 ? 35.747 47.798 -37.202 1.00 22.59 306 GLY A C 1
ATOM 2299 O O . GLY A 1 306 ? 34.896 47.807 -36.327 1.00 22.59 306 GLY A O 1
ATOM 2300 N N . SER A 1 307 ? 36.907 47.128 -37.112 1.00 23.72 307 SER A N 1
ATOM 2301 C CA . SER A 1 307 ? 37.777 46.825 -35.944 1.00 23.72 307 SER A CA 1
ATOM 2302 C C . SER A 1 307 ? 37.244 46.425 -34.547 1.00 23.72 307 SER A C 1
ATOM 2304 O O . SER A 1 307 ? 36.633 47.232 -33.855 1.00 23.72 307 SER A O 1
ATOM 2306 N N . ALA A 1 308 ? 37.758 45.299 -34.020 1.00 27.83 308 ALA A N 1
ATOM 2307 C CA . ALA A 1 308 ? 38.269 45.197 -32.640 1.00 27.83 308 ALA A CA 1
ATOM 2308 C C . ALA A 1 308 ? 39.350 44.096 -32.528 1.00 27.83 308 ALA A C 1
ATOM 2310 O O . ALA A 1 308 ? 39.180 42.990 -33.039 1.00 27.83 308 ALA A O 1
ATOM 2311 N N . ARG A 1 309 ? 40.476 44.441 -31.889 1.00 26.59 309 ARG A N 1
ATOM 2312 C CA . ARG A 1 309 ? 41.646 43.597 -31.591 1.00 26.59 309 ARG A CA 1
ATOM 2313 C C . ARG A 1 309 ? 41.433 42.734 -30.336 1.00 26.59 309 ARG A C 1
ATOM 2315 O O . ARG A 1 309 ? 40.777 43.167 -29.400 1.00 26.59 309 ARG A O 1
ATOM 2322 N N . GLU A 1 310 ? 42.079 41.566 -30.367 1.00 27.72 310 GLU A N 1
ATOM 2323 C CA . GLU A 1 310 ? 42.780 40.828 -29.297 1.00 27.72 310 GLU A CA 1
ATOM 2324 C C . GLU A 1 310 ? 42.216 40.787 -27.867 1.00 27.72 310 GLU A C 1
ATOM 2326 O O . GLU A 1 310 ? 42.253 41.779 -27.152 1.00 27.72 310 GLU A O 1
ATOM 2331 N N . HIS A 1 311 ? 41.953 39.565 -27.385 1.00 27.36 311 HIS A N 1
ATOM 2332 C CA . HIS A 1 311 ? 42.522 39.032 -26.137 1.00 27.36 311 HIS A CA 1
ATOM 2333 C C . HIS A 1 311 ? 42.546 37.497 -26.202 1.00 27.36 311 HIS A C 1
ATOM 2335 O O . HIS A 1 311 ? 41.505 36.843 -26.230 1.00 27.36 311 HIS A O 1
ATOM 2341 N N . GLY A 1 312 ? 43.751 36.925 -26.251 1.00 23.62 312 GLY A N 1
ATOM 2342 C CA . GLY A 1 312 ? 43.982 35.494 -26.088 1.00 23.62 312 GLY A CA 1
ATOM 2343 C C . GLY A 1 312 ? 44.043 35.105 -24.612 1.00 23.62 312 GLY A C 1
ATOM 2344 O O . GLY A 1 312 ? 44.617 35.835 -23.806 1.00 23.62 312 GLY A O 1
ATOM 2345 N N . ARG A 1 313 ? 43.492 33.933 -24.279 1.00 28.03 313 ARG A N 1
ATOM 2346 C CA . ARG A 1 313 ? 43.962 33.074 -23.183 1.00 28.03 313 ARG A CA 1
ATOM 2347 C C . ARG A 1 313 ? 43.763 31.607 -23.567 1.00 28.03 313 ARG A C 1
ATOM 2349 O O . ARG A 1 313 ? 42.646 31.177 -23.841 1.00 28.03 313 ARG A O 1
ATOM 2356 N N . ASP A 1 314 ? 44.884 30.894 -23.585 1.00 29.47 314 ASP A N 1
ATOM 2357 C CA . ASP A 1 314 ? 45.040 29.442 -23.667 1.00 29.47 314 ASP A CA 1
ATOM 2358 C C . ASP A 1 314 ? 44.195 28.691 -22.641 1.00 29.47 314 ASP A C 1
ATOM 2360 O O . ASP A 1 314 ? 44.238 29.051 -21.468 1.00 29.47 314 ASP A O 1
ATOM 2364 N N . LEU A 1 315 ? 43.566 27.578 -23.046 1.00 27.09 315 LEU A N 1
ATOM 2365 C CA . LEU A 1 315 ? 43.315 26.424 -22.171 1.00 27.09 315 LEU A CA 1
ATOM 2366 C C . LEU A 1 315 ? 43.168 25.118 -22.982 1.00 27.09 315 LEU A C 1
ATOM 2368 O O . LEU A 1 315 ? 42.111 24.820 -23.533 1.00 27.09 315 LEU A O 1
ATOM 2372 N N . ALA A 1 316 ? 44.211 24.287 -22.958 1.00 28.30 316 ALA A N 1
ATOM 2373 C CA . ALA A 1 316 ? 44.143 22.823 -23.045 1.00 28.30 316 ALA A CA 1
ATOM 2374 C C . ALA A 1 316 ? 45.366 22.226 -22.301 1.00 28.30 316 ALA A C 1
ATOM 2376 O O . ALA A 1 316 ? 46.380 22.920 -22.234 1.00 28.30 316 ALA A O 1
ATOM 2377 N N . PRO A 1 317 ? 45.357 20.971 -21.783 1.00 37.75 317 PRO A N 1
ATOM 2378 C CA . PRO A 1 317 ? 44.280 19.975 -21.768 1.00 37.75 317 PRO A CA 1
ATOM 2379 C C . PRO A 1 317 ? 43.984 19.366 -20.370 1.00 37.75 317 PRO A C 1
ATOM 2381 O O . PRO A 1 317 ? 44.877 18.993 -19.612 1.00 37.75 317 PRO A O 1
ATOM 2384 N N . VAL A 1 318 ? 42.707 19.115 -20.067 1.00 30.36 318 VAL A N 1
ATOM 2385 C CA . VAL A 1 318 ? 42.296 18.210 -18.975 1.00 30.36 318 VAL A CA 1
ATOM 2386 C C . VAL A 1 318 ? 42.260 16.781 -19.529 1.00 30.36 318 VAL A C 1
ATOM 2388 O O . VAL A 1 318 ? 41.210 16.275 -19.910 1.00 30.36 318 VAL A O 1
ATOM 2391 N N . SER A 1 319 ? 43.419 16.128 -19.643 1.00 33.44 319 SER A N 1
ATOM 2392 C CA . SER A 1 319 ? 43.516 14.725 -20.100 1.00 33.44 319 SER A CA 1
ATOM 2393 C C . SER A 1 319 ? 44.377 13.816 -19.207 1.00 33.44 319 SER A C 1
ATOM 2395 O O . SER A 1 319 ? 44.594 12.651 -19.542 1.00 33.44 319 SER A O 1
ATOM 2397 N N . ALA A 1 320 ? 44.797 14.285 -18.025 1.00 29.66 320 ALA A N 1
ATOM 2398 C CA . ALA A 1 320 ? 45.679 13.526 -17.128 1.00 29.66 320 ALA A CA 1
ATOM 2399 C C . ALA A 1 320 ? 44.998 12.897 -15.888 1.00 29.66 320 ALA A C 1
ATOM 2401 O O . ALA A 1 320 ? 45.583 12.018 -15.263 1.00 29.66 320 ALA A O 1
ATOM 2402 N N . ALA A 1 321 ? 43.758 13.263 -15.536 1.00 30.27 321 ALA A N 1
ATOM 2403 C CA . ALA A 1 321 ? 43.154 12.844 -14.257 1.00 30.27 321 ALA A CA 1
ATOM 2404 C C . ALA A 1 321 ? 42.343 11.526 -14.286 1.00 30.27 321 ALA A C 1
ATOM 2406 O O . ALA A 1 321 ? 41.912 11.057 -13.237 1.00 30.27 321 ALA A O 1
ATOM 2407 N N . LEU A 1 322 ? 42.145 10.891 -15.449 1.00 30.14 322 LEU A N 1
ATOM 2408 C CA . LEU A 1 322 ? 41.301 9.684 -15.579 1.00 30.14 322 LEU A CA 1
ATOM 2409 C C . LEU A 1 322 ? 42.069 8.362 -15.764 1.00 30.14 322 LEU A C 1
ATOM 2411 O O . LEU A 1 322 ? 41.449 7.319 -15.956 1.00 30.14 322 LEU A O 1
ATOM 2415 N N . ARG A 1 323 ? 43.408 8.366 -15.682 1.00 29.61 323 ARG A N 1
ATOM 2416 C CA . ARG A 1 323 ? 44.236 7.159 -15.907 1.00 29.61 323 ARG A CA 1
ATOM 2417 C C . ARG A 1 323 ? 44.712 6.428 -14.644 1.00 29.61 323 ARG A C 1
ATOM 2419 O O . ARG A 1 323 ? 45.370 5.406 -14.781 1.00 29.61 323 ARG A O 1
ATOM 2426 N N . SER A 1 324 ? 44.378 6.870 -13.427 1.00 29.58 324 SER A N 1
ATOM 2427 C CA . SER A 1 324 ? 45.003 6.331 -12.200 1.00 29.58 324 SER A CA 1
ATOM 2428 C C . SER A 1 324 ? 44.129 5.457 -11.285 1.00 29.58 324 SER A C 1
ATOM 2430 O O . SER A 1 324 ? 44.548 5.170 -10.168 1.00 29.58 324 SER A O 1
ATOM 2432 N N . ARG A 1 325 ? 42.949 4.967 -11.703 1.00 30.02 325 ARG A N 1
ATOM 2433 C CA . ARG A 1 325 ? 42.111 4.099 -10.831 1.00 30.02 325 ARG A CA 1
ATOM 2434 C C . ARG A 1 325 ? 41.626 2.778 -11.433 1.00 30.02 325 ARG A C 1
ATOM 2436 O O . ARG A 1 325 ? 40.642 2.215 -10.969 1.00 30.02 325 ARG A O 1
ATOM 2443 N N . LEU A 1 326 ? 42.343 2.230 -12.411 1.00 27.58 326 LEU A N 1
ATOM 2444 C CA . LEU A 1 326 ? 42.080 0.881 -12.927 1.00 27.58 326 LEU A CA 1
ATOM 2445 C C . LEU A 1 326 ? 43.338 0.012 -12.888 1.00 27.58 326 LEU A C 1
ATOM 2447 O O . LEU A 1 326 ? 43.814 -0.443 -13.918 1.00 27.58 326 LEU A O 1
ATOM 2451 N N . HIS A 1 327 ? 43.862 -0.262 -11.692 1.00 27.86 327 HIS A N 1
ATOM 2452 C CA . HIS A 1 327 ? 44.695 -1.445 -11.485 1.00 27.86 327 HIS A CA 1
ATOM 2453 C C . HIS A 1 327 ? 44.489 -2.041 -10.088 1.00 27.86 327 HIS A C 1
ATOM 2455 O O . HIS A 1 327 ? 44.632 -1.352 -9.086 1.00 27.86 327 HIS A O 1
ATOM 2461 N N . ARG A 1 328 ? 44.246 -3.363 -10.097 1.00 26.14 328 ARG A N 1
ATOM 2462 C CA . ARG A 1 328 ? 44.191 -4.342 -8.991 1.00 26.14 328 ARG A CA 1
ATOM 2463 C C . ARG A 1 328 ? 42.851 -4.490 -8.257 1.00 26.14 328 ARG A C 1
ATOM 2465 O O . ARG A 1 328 ? 42.605 -3.851 -7.247 1.00 26.14 328 ARG A O 1
ATOM 2472 N N . CYS A 1 329 ? 42.031 -5.423 -8.752 1.00 24.88 329 CYS A N 1
ATOM 2473 C CA . CYS A 1 329 ? 41.754 -6.687 -8.046 1.00 24.88 329 CYS A CA 1
ATOM 2474 C C . CYS A 1 329 ? 40.927 -7.643 -8.937 1.00 24.88 329 CYS A C 1
ATOM 2476 O O . CYS A 1 329 ? 39.715 -7.505 -9.063 1.00 24.88 329 CYS A O 1
ATOM 2478 N N . GLY A 1 330 ? 41.594 -8.611 -9.575 1.00 23.03 330 GLY A N 1
ATOM 2479 C CA . GLY A 1 330 ? 41.040 -9.960 -9.808 1.00 23.03 330 GLY A CA 1
ATOM 2480 C C . GLY A 1 330 ? 41.588 -10.852 -8.684 1.00 23.03 330 GLY A C 1
ATOM 2481 O O . GLY A 1 330 ? 42.656 -10.532 -8.170 1.00 23.03 330 GLY A O 1
ATOM 2482 N N . THR A 1 331 ? 40.939 -11.898 -8.171 1.00 27.05 331 THR A N 1
ATOM 2483 C CA . THR A 1 331 ? 40.145 -13.028 -8.732 1.00 27.05 331 THR A CA 1
ATOM 2484 C C . THR A 1 331 ? 39.541 -13.823 -7.533 1.00 27.05 331 THR A C 1
ATOM 2486 O O . THR A 1 331 ? 39.852 -13.430 -6.411 1.00 27.05 331 THR A O 1
ATOM 2489 N N . PRO A 1 332 ? 38.861 -14.999 -7.640 1.00 30.91 332 PRO A N 1
ATOM 2490 C CA . PRO A 1 332 ? 38.052 -15.636 -8.700 1.00 30.91 332 PRO A CA 1
ATOM 2491 C C . PRO A 1 332 ? 36.656 -16.125 -8.204 1.00 30.91 332 PRO A C 1
ATOM 2493 O O . PRO A 1 332 ? 36.486 -16.499 -7.051 1.00 30.91 332 PRO A O 1
ATOM 2496 N N . GLY A 1 333 ? 35.674 -16.253 -9.107 1.00 29.42 333 GLY A N 1
ATOM 2497 C CA . GLY A 1 333 ? 34.445 -17.033 -8.856 1.00 29.42 333 GLY A CA 1
ATOM 2498 C C . GLY A 1 333 ? 33.148 -16.262 -9.094 1.00 29.42 333 GLY A C 1
ATOM 2499 O O . GLY A 1 333 ? 32.581 -15.677 -8.185 1.00 29.42 333 GLY A O 1
ATOM 2500 N N . GLY A 1 334 ? 32.655 -16.268 -10.333 1.00 25.31 334 GLY A N 1
ATOM 2501 C CA . GLY A 1 334 ? 31.359 -15.677 -10.671 1.00 25.31 334 GLY A CA 1
ATOM 2502 C C . GLY A 1 334 ? 31.135 -15.675 -12.176 1.00 25.31 334 GLY A C 1
ATOM 2503 O O . GLY A 1 334 ? 31.850 -15.005 -12.921 1.00 25.31 334 GLY A O 1
ATOM 2504 N N . ARG A 1 335 ? 30.182 -16.486 -12.641 1.00 26.58 335 ARG A N 1
ATOM 2505 C CA . ARG A 1 335 ? 29.844 -16.669 -14.059 1.00 26.58 335 ARG A CA 1
ATOM 2506 C C . ARG A 1 335 ? 29.505 -15.321 -14.710 1.00 26.58 335 ARG A C 1
ATOM 2508 O O . ARG A 1 335 ? 28.594 -14.628 -14.273 1.00 26.58 335 ARG A O 1
ATOM 2515 N N . ARG A 1 336 ? 30.213 -14.971 -15.789 1.00 26.58 336 ARG A N 1
ATOM 2516 C CA . ARG A 1 336 ? 29.884 -13.822 -16.646 1.00 26.58 336 ARG A CA 1
ATOM 2517 C C . ARG A 1 336 ? 28.672 -14.169 -17.512 1.00 26.58 336 ARG A C 1
ATOM 2519 O O . ARG A 1 336 ? 28.773 -15.042 -18.374 1.00 26.58 336 ARG A O 1
ATOM 2526 N N . GLY A 1 337 ? 27.556 -13.473 -17.313 1.00 24.05 337 GLY A N 1
ATOM 2527 C CA . GLY A 1 337 ? 26.441 -13.480 -18.257 1.00 24.05 337 GLY A CA 1
ATOM 2528 C C . GLY A 1 337 ? 26.892 -12.885 -19.592 1.00 24.05 337 GLY A C 1
ATOM 2529 O O . GLY A 1 337 ? 27.206 -11.701 -19.676 1.00 24.05 337 GLY A O 1
ATOM 2530 N N . ARG A 1 338 ? 26.977 -13.717 -20.633 1.00 23.27 338 ARG A N 1
ATOM 2531 C CA . ARG A 1 338 ? 27.101 -13.262 -22.022 1.00 23.27 338 ARG A CA 1
ATOM 2532 C C . ARG A 1 338 ? 25.705 -12.900 -22.518 1.00 23.27 338 ARG A C 1
ATOM 2534 O O . ARG A 1 338 ? 24.863 -13.786 -22.621 1.00 23.27 338 ARG A O 1
ATOM 2541 N N . VAL A 1 339 ? 25.488 -11.648 -22.902 1.00 24.80 339 VAL A N 1
ATOM 2542 C CA . VAL A 1 339 ? 24.374 -11.297 -23.788 1.00 24.80 339 VAL A CA 1
ATOM 2543 C C . VAL A 1 339 ? 24.811 -11.672 -25.205 1.00 24.80 339 VAL A C 1
ATOM 2545 O O . VAL A 1 339 ? 25.720 -11.060 -25.762 1.00 24.80 339 VAL A O 1
ATOM 2548 N N . ARG A 1 340 ? 24.237 -12.745 -25.760 1.00 22.11 340 ARG A N 1
ATOM 2549 C CA . ARG A 1 340 ? 24.299 -13.033 -27.200 1.00 22.11 340 ARG A CA 1
ATOM 2550 C C . ARG A 1 340 ? 23.049 -12.432 -27.834 1.00 22.11 340 ARG A C 1
ATOM 2552 O O . ARG A 1 340 ? 21.951 -12.860 -27.498 1.00 22.11 340 ARG A O 1
ATOM 2559 N N . CYS A 1 341 ? 23.225 -11.496 -28.761 1.00 24.62 341 CYS A N 1
ATOM 2560 C CA . CYS A 1 341 ? 22.158 -11.057 -29.653 1.00 24.62 341 CYS A CA 1
ATOM 2561 C C . CYS A 1 341 ? 22.213 -11.881 -30.945 1.00 24.62 341 CYS A C 1
ATOM 2563 O O . CYS A 1 341 ? 23.223 -11.904 -31.652 1.00 24.62 341 CYS A O 1
ATOM 2565 N N . HIS A 1 342 ? 21.121 -12.579 -31.236 1.00 24.81 342 HIS A N 1
ATOM 2566 C CA . HIS A 1 342 ? 20.808 -13.120 -32.553 1.00 24.81 342 HIS A CA 1
ATOM 2567 C C . HIS A 1 342 ? 19.308 -12.939 -32.777 1.00 24.81 342 HIS A C 1
ATOM 2569 O O . HIS A 1 342 ? 18.521 -13.352 -31.928 1.00 24.81 342 HIS A O 1
ATOM 2575 N N . GLY A 1 343 ? 18.933 -12.357 -33.917 1.00 29.00 343 GLY A N 1
ATOM 2576 C CA . GLY A 1 343 ? 17.556 -12.352 -34.412 1.00 29.00 343 GLY A CA 1
ATOM 2577 C C . GLY A 1 343 ? 16.918 -10.968 -34.515 1.00 29.00 343 GLY A C 1
ATOM 2578 O O . GLY A 1 343 ? 16.724 -10.272 -33.524 1.00 29.00 343 GLY A O 1
ATOM 2579 N N . ASP A 1 344 ? 16.576 -10.611 -35.749 1.00 31.91 344 ASP A N 1
ATOM 2580 C CA . ASP A 1 344 ? 15.940 -9.371 -36.175 1.00 31.91 344 ASP A CA 1
ATOM 2581 C C . ASP A 1 344 ? 14.538 -9.133 -35.582 1.00 31.91 344 ASP A C 1
ATOM 2583 O O . ASP A 1 344 ? 13.692 -10.025 -35.553 1.00 31.91 344 ASP A O 1
ATOM 2587 N N . ARG A 1 345 ? 14.267 -7.850 -35.290 1.00 28.97 345 ARG A N 1
ATOM 2588 C CA . ARG A 1 345 ? 12.963 -7.205 -35.010 1.00 28.97 345 ARG A CA 1
ATOM 2589 C C . ARG A 1 345 ? 12.291 -7.549 -33.675 1.00 28.97 345 ARG A C 1
ATOM 2591 O O . ARG A 1 345 ? 11.628 -8.568 -33.532 1.00 28.97 345 ARG A O 1
ATOM 2598 N N . ILE A 1 346 ? 12.226 -6.547 -32.796 1.00 28.31 346 ILE A N 1
ATOM 2599 C CA . ILE A 1 346 ? 11.171 -6.441 -31.779 1.00 28.31 346 ILE A CA 1
ATOM 2600 C C . ILE A 1 346 ? 10.214 -5.332 -32.227 1.00 28.31 346 ILE A C 1
ATOM 2602 O O . ILE A 1 346 ? 10.558 -4.152 -32.229 1.00 28.31 346 ILE A O 1
ATOM 2606 N N . ARG A 1 347 ? 9.012 -5.711 -32.680 1.00 25.16 347 ARG A N 1
ATOM 2607 C CA . ARG A 1 347 ? 7.914 -4.765 -32.934 1.00 25.16 347 ARG A CA 1
ATOM 2608 C C . ARG A 1 347 ? 7.120 -4.581 -31.646 1.00 25.16 347 ARG A C 1
ATOM 2610 O O . ARG A 1 347 ? 6.590 -5.562 -31.142 1.00 25.16 347 ARG A O 1
ATOM 2617 N N . CYS A 1 348 ? 6.905 -3.340 -31.220 1.00 28.64 348 CYS A N 1
ATOM 2618 C CA . CYS A 1 348 ? 5.850 -3.008 -30.261 1.00 28.64 348 CYS A CA 1
ATOM 2619 C C . CYS A 1 348 ? 5.061 -1.781 -30.729 1.00 28.64 348 CYS A C 1
ATOM 2621 O O . CYS A 1 348 ? 5.625 -0.776 -31.155 1.00 28.64 348 CYS A O 1
ATOM 2623 N N . ARG A 1 349 ? 3.727 -1.897 -30.689 1.00 23.53 349 ARG A N 1
ATOM 2624 C CA . ARG A 1 349 ? 2.772 -0.822 -30.985 1.00 23.53 349 ARG A CA 1
ATOM 2625 C C . ARG A 1 349 ? 2.633 0.081 -29.759 1.00 23.53 349 ARG A C 1
ATOM 2627 O O . ARG A 1 349 ? 2.305 -0.412 -28.686 1.00 23.53 349 ARG A O 1
ATOM 2634 N N . ALA A 1 350 ? 2.755 1.393 -29.942 1.00 27.47 350 ALA A N 1
ATOM 2635 C CA . ALA A 1 350 ? 2.301 2.365 -28.955 1.00 27.47 350 ALA A CA 1
ATOM 2636 C C . ALA A 1 350 ? 0.767 2.299 -28.837 1.00 27.47 350 ALA A C 1
ATOM 2638 O O . ALA A 1 350 ? 0.054 2.540 -29.814 1.00 27.47 350 ALA A O 1
ATOM 2639 N N . ARG A 1 351 ? 0.240 1.975 -27.652 1.00 27.92 351 ARG A N 1
ATOM 2640 C CA . ARG A 1 351 ? -1.164 2.247 -27.317 1.00 27.92 351 ARG A CA 1
ATOM 2641 C C . ARG A 1 351 ? -1.214 3.568 -26.561 1.00 27.92 351 ARG A C 1
ATOM 2643 O O . ARG A 1 351 ? -0.750 3.646 -25.431 1.00 27.92 351 ARG A O 1
ATOM 2650 N N . ARG A 1 352 ? -1.821 4.593 -27.168 1.00 27.36 352 ARG A N 1
ATOM 2651 C CA . ARG A 1 352 ? -2.371 5.723 -26.409 1.00 27.36 352 ARG A CA 1
ATOM 2652 C C . ARG A 1 352 ? -3.411 5.158 -25.443 1.00 27.36 352 ARG A C 1
ATOM 2654 O O . ARG A 1 352 ? -4.380 4.545 -25.888 1.00 27.36 352 ARG A O 1
ATOM 2661 N N . LEU A 1 353 ? -3.215 5.358 -24.146 1.00 27.41 353 LEU A N 1
ATOM 2662 C CA . LEU A 1 353 ? -4.326 5.305 -23.205 1.00 27.41 353 LEU A CA 1
ATOM 2663 C C . LEU A 1 353 ? -5.221 6.521 -23.502 1.00 27.41 353 LEU A C 1
ATOM 2665 O O . LEU A 1 353 ? -4.692 7.634 -23.585 1.00 27.41 353 LEU A O 1
ATOM 2669 N N . PRO A 1 354 ? -6.526 6.340 -23.768 1.00 26.34 354 PRO A N 1
ATOM 2670 C CA . PRO A 1 354 ? -7.416 7.468 -23.995 1.00 26.34 354 PRO A CA 1
ATOM 2671 C C . PRO A 1 354 ? -7.516 8.308 -22.718 1.00 26.34 354 PRO A C 1
ATOM 2673 O O . PRO A 1 354 ? -7.660 7.767 -21.627 1.00 26.34 354 PRO A O 1
ATOM 2676 N N . HIS A 1 355 ? -7.446 9.629 -22.871 1.00 31.89 355 HIS A N 1
ATOM 2677 C CA . HIS A 1 355 ? -7.822 10.567 -21.818 1.00 31.89 355 HIS A CA 1
ATOM 2678 C C . HIS A 1 355 ? -9.316 10.419 -21.527 1.00 31.89 355 HIS A C 1
ATOM 2680 O O . HIS A 1 355 ? -10.103 10.648 -22.450 1.00 31.89 355 HIS A O 1
ATOM 2686 N N . ARG A 1 356 ? -9.687 10.087 -20.286 1.00 33.72 356 ARG A N 1
ATOM 2687 C CA . ARG A 1 356 ? -10.948 10.491 -19.649 1.00 33.72 356 ARG A CA 1
ATOM 2688 C C . ARG A 1 356 ? -10.702 10.722 -18.174 1.00 33.72 356 ARG A C 1
ATOM 2690 O O . ARG A 1 356 ? -10.143 9.794 -17.557 1.00 33.72 356 ARG A O 1
#

Sequence (356 aa):
MKIDGARLWDSLIRMAQLGATERGGVNRQTLTDLDREARDLFISWCREAGCRIRIDPTGNIFARRPGRLGGHRAVLAGSHLDTQPAGGKFDGAYGVLAGLEVVRTLNDRDQVTERPIEVVAWTNEEGCRFAPSMMGSGVFAGQFDPGRVAATTDAEGRRFGAELERIGYRGTDRVSIDEVAAYFELHIEQGPVLEQTGKTIGVVTGAQGQRWFDLIVTGQEAHAGTTPMENRRDALLGAARMSDRPRASARCVRDGGPARRAPELAQHDTRARGLQRGPAAPGGGPALLDAVRAGSRGGGHLLGGGSAREHGRDLAPVSAALRSRLHRCGTPGGRRGRVRCHGDRIRCRARRLPHR

Secondary structure (DSSP, 8-state):
----HHHHHHHHHHHHTTTB-TTS-B---TTSHHHHHHHHHHHHHHHHTTPEEEE-TT--EEEEEP-SSTTPPEEEEEEE----TTB-SSTTHHHHHHHHHHHHHHHTTTPPPSS-EEEEEESSSS-SSSSSS-HHHHHHTTSS-HHHHHH-B-TT--BHHHHHHHHT--------GGGEEEEE-----SSSHHHHTT-S-----------------------TTTS-GGG---HHHHHHHHHHGGGTGGGGGSS-S--PPPP--------PPPPP-------------------------------------------STTSSS--------------------------PPPP-